Protein AF-A0A956MWZ6-F1 (afdb_monomer_lite)

Secondary structure (DSSP, 8-state):
-----HHHHHHHHHHHHHHHHHHHS--GGGGHHIIIIIHHHHHHS--STTTHHHHHHHHHHHHHHHHHHHHHHHHHHT---HHHHHHHHHHHHHHHHHHHHHHHHHHHHHHHH-HHHHHHHHHHHHHHHHHHHHHHHHHHHT-SSHHHHHHHHHHHHHHHHHHHHHHHHHHHHHHHHHHHHHHHS--

Foldseek 3Di:
DPPPQLVVVLLVQLQVQLVVVCVVVVNNLSCVCCVQQNVVLVVPDDPDPPCSVVSLVNNLVSLVVVLCVLVVCCVVVVDDDPSSVVSNVSSVVSSVVSVVVVVVVVVVVCCVVCVPVVLVVLVVVLVVLVVVLVVLVVVLVPDPDPVSNVVSVVVNVVSVVSSVVSVVVSVVSVVVVVVVVVVVVVD

pLDDT: mean 86.91, std 10.21, range [37.19, 96.38]

Radius of gyration: 24.53 Å; chains: 1; bounding box: 50×55×60 Å

Sequence (187 aa):
MRRVDLMSKTTTLVTMLSIVYALIDMKIIFLAPILTISIPYRFMKYKEEGKHTENRKILNNLFLFNLIVFIGVTAITNRMSTDIFEIIVNIIITFIYFKVLSMIDKKRETLYNNPQMVYDKINEKINALEMMYEQTEEGMRNAETEKARNSMEAKLNAIRYKIDELKRQSELIKAQIESKNNNKNMN

Structure (mmCIF, N/CA/C/O backbone):
data_AF-A0A956MWZ6-F1
#
_entry.id   AF-A0A956MWZ6-F1
#
loop_
_atom_site.group_PDB
_atom_site.id
_atom_site.type_symbol
_atom_site.label_atom_id
_atom_site.label_alt_id
_atom_site.label_comp_id
_atom_site.label_asym_id
_atom_site.label_entity_id
_atom_site.label_seq_id
_atom_site.pdbx_PDB_ins_code
_atom_site.Cartn_x
_atom_site.Cartn_y
_atom_site.Cartn_z
_atom_site.occupancy
_atom_site.B_iso_or_equiv
_atom_site.auth_seq_id
_atom_site.auth_comp_id
_atom_site.auth_asym_id
_atom_site.auth_atom_id
_atom_site.pdbx_PDB_model_num
ATOM 1 N N . MET A 1 1 ? 4.974 -20.274 6.867 1.00 37.66 1 MET A N 1
ATOM 2 C CA . MET A 1 1 ? 4.292 -19.587 5.742 1.00 37.66 1 MET A CA 1
ATOM 3 C C . MET A 1 1 ? 5.343 -19.110 4.753 1.00 37.66 1 MET A C 1
ATOM 5 O O . MET A 1 1 ? 6.235 -18.380 5.162 1.00 37.66 1 MET A O 1
ATOM 9 N N . ARG A 1 2 ? 5.263 -19.522 3.481 1.00 37.19 2 ARG A N 1
ATOM 10 C CA . ARG A 1 2 ? 6.143 -19.038 2.401 1.00 37.19 2 ARG A CA 1
ATOM 11 C C . ARG A 1 2 ? 5.934 -17.517 2.298 1.00 37.19 2 ARG A C 1
ATOM 13 O O . ARG A 1 2 ? 4.866 -17.095 1.857 1.00 37.19 2 ARG A O 1
ATOM 20 N N . ARG A 1 3 ? 6.869 -16.693 2.800 1.00 53.25 3 ARG A N 1
ATOM 21 C CA . ARG A 1 3 ? 6.801 -15.228 2.643 1.00 53.25 3 ARG A CA 1
ATOM 22 C C . ARG A 1 3 ? 6.812 -14.974 1.142 1.00 53.25 3 ARG A C 1
ATOM 24 O O . ARG A 1 3 ? 7.825 -15.191 0.488 1.00 53.25 3 ARG A O 1
ATOM 31 N N . VAL A 1 4 ? 5.659 -14.625 0.584 1.00 54.12 4 VAL A N 1
ATOM 32 C CA . VAL A 1 4 ? 5.575 -14.273 -0.829 1.00 54.12 4 VAL A CA 1
ATOM 33 C C . VAL A 1 4 ? 6.476 -13.061 -1.023 1.00 54.12 4 VAL A C 1
ATOM 35 O O . VAL A 1 4 ? 6.256 -12.045 -0.372 1.00 54.12 4 VAL A O 1
ATOM 38 N N . ASP A 1 5 ? 7.508 -13.199 -1.855 1.00 72.31 5 ASP A N 1
ATOM 39 C CA . ASP A 1 5 ? 8.534 -12.175 -2.036 1.00 72.31 5 ASP A CA 1
ATOM 40 C C . ASP A 1 5 ? 7.901 -10.904 -2.623 1.00 72.31 5 ASP A C 1
ATOM 42 O O . ASP A 1 5 ? 7.563 -10.812 -3.806 1.00 72.31 5 ASP A O 1
ATOM 46 N N . LEU A 1 6 ? 7.693 -9.928 -1.745 1.00 80.69 6 LEU A N 1
ATOM 47 C CA . LEU A 1 6 ? 7.139 -8.610 -2.017 1.00 80.69 6 LEU A CA 1
ATOM 48 C C . LEU A 1 6 ? 7.775 -7.943 -3.240 1.00 80.69 6 LEU A C 1
ATOM 50 O O . LEU A 1 6 ? 7.107 -7.331 -4.083 1.00 80.69 6 LEU A O 1
ATOM 54 N N . MET A 1 7 ? 9.094 -8.061 -3.322 1.00 84.25 7 MET A N 1
ATOM 55 C CA . MET A 1 7 ? 9.898 -7.434 -4.349 1.00 84.25 7 MET A CA 1
ATOM 56 C C . MET A 1 7 ? 9.732 -8.175 -5.674 1.00 84.25 7 MET A C 1
ATOM 58 O O . MET A 1 7 ? 9.677 -7.546 -6.731 1.00 84.25 7 MET A O 1
ATOM 62 N N . SER A 1 8 ? 9.552 -9.498 -5.631 1.00 83.81 8 SER A N 1
ATOM 63 C CA . SER A 1 8 ? 9.180 -10.288 -6.807 1.00 83.81 8 SER A CA 1
ATOM 64 C C . SER A 1 8 ? 7.817 -9.867 -7.364 1.00 83.81 8 SER A C 1
ATOM 66 O O . SER A 1 8 ? 7.710 -9.641 -8.569 1.00 83.81 8 SER A O 1
ATOM 68 N N . LYS A 1 9 ? 6.799 -9.654 -6.517 1.00 86.75 9 LYS A N 1
ATOM 69 C CA . LYS A 1 9 ? 5.490 -9.129 -6.961 1.00 86.75 9 LYS A CA 1
ATOM 70 C C . LYS A 1 9 ? 5.611 -7.757 -7.616 1.00 86.75 9 LYS A C 1
ATOM 72 O O . LYS A 1 9 ? 5.076 -7.531 -8.695 1.00 86.75 9 LYS A O 1
ATOM 77 N N . THR A 1 10 ? 6.358 -6.865 -6.976 1.00 88.00 10 THR A N 1
ATOM 78 C CA . THR A 1 10 ? 6.569 -5.498 -7.463 1.00 88.00 10 THR A CA 1
ATOM 79 C C . THR A 1 10 ? 7.278 -5.479 -8.817 1.00 88.00 10 THR A C 1
ATOM 81 O O . THR A 1 10 ? 6.821 -4.824 -9.746 1.00 88.00 10 THR A O 1
ATOM 84 N N . THR A 1 11 ? 8.377 -6.223 -8.957 1.00 89.44 11 THR A N 1
ATOM 85 C CA . THR A 1 11 ? 9.124 -6.286 -10.226 1.00 89.44 11 THR A CA 1
ATOM 86 C C . THR A 1 11 ? 8.345 -6.988 -11.332 1.00 89.44 11 THR A C 1
ATOM 88 O O . THR A 1 11 ? 8.468 -6.621 -12.500 1.00 89.44 11 THR A O 1
ATOM 91 N N . THR A 1 12 ? 7.489 -7.948 -10.980 1.00 90.75 12 THR A N 1
ATOM 92 C CA . THR A 1 12 ? 6.557 -8.561 -11.933 1.00 90.75 12 THR A CA 1
ATOM 93 C C . THR A 1 12 ? 5.547 -7.537 -12.444 1.00 90.75 12 THR A C 1
ATOM 95 O O . THR A 1 12 ? 5.355 -7.450 -13.652 1.00 90.75 12 THR A O 1
ATOM 98 N N . LEU A 1 13 ? 4.975 -6.712 -11.559 1.00 91.44 13 LEU A N 1
ATOM 99 C CA . LEU A 1 13 ? 4.026 -5.669 -11.949 1.00 91.44 13 LEU A CA 1
ATOM 100 C C . LEU A 1 13 ? 4.658 -4.631 -12.888 1.00 91.44 13 LEU A C 1
ATOM 102 O O . LEU A 1 13 ? 4.087 -4.380 -13.945 1.00 91.44 13 LEU A O 1
ATOM 106 N N . VAL A 1 14 ? 5.851 -4.102 -12.558 1.00 92.19 14 VAL A N 1
ATOM 107 C CA . VAL A 1 14 ? 6.589 -3.178 -13.455 1.00 92.19 14 VAL A CA 1
ATOM 108 C C . VAL A 1 14 ? 6.741 -3.809 -14.837 1.00 92.19 14 VAL A C 1
ATOM 110 O O . VAL A 1 14 ? 6.484 -3.174 -15.853 1.00 92.19 14 VAL A O 1
ATOM 113 N N . THR A 1 15 ? 7.149 -5.079 -14.868 1.00 92.56 15 THR A N 1
ATOM 114 C CA . THR A 1 15 ? 7.418 -5.794 -16.117 1.00 92.56 15 THR A CA 1
ATOM 115 C C . THR A 1 15 ? 6.153 -5.982 -16.946 1.00 92.56 15 THR A C 1
ATOM 117 O O . THR A 1 15 ? 6.169 -5.712 -18.142 1.00 92.56 15 THR A O 1
ATOM 120 N N . MET A 1 16 ? 5.052 -6.401 -16.319 1.00 92.88 16 MET A N 1
ATOM 121 C CA . MET A 1 16 ? 3.771 -6.582 -17.002 1.00 92.88 16 MET A CA 1
ATOM 122 C C . MET A 1 16 ? 3.247 -5.267 -17.570 1.00 92.88 16 MET A C 1
ATOM 124 O O . MET A 1 16 ? 2.912 -5.223 -18.749 1.00 92.88 16 MET A O 1
ATOM 128 N N . LEU A 1 17 ? 3.228 -4.195 -16.772 1.00 91.19 17 LEU A N 1
ATOM 129 C CA . LEU A 1 17 ? 2.760 -2.890 -17.237 1.00 91.19 17 LEU A CA 1
ATOM 130 C C . LEU A 1 17 ? 3.612 -2.388 -18.406 1.00 91.19 17 LEU A C 1
ATOM 132 O O . LEU A 1 17 ? 3.066 -2.045 -19.448 1.00 91.19 17 LEU A O 1
ATOM 136 N N . SER A 1 18 ? 4.941 -2.431 -18.285 1.00 91.81 18 SER A N 1
ATOM 137 C CA . SER A 1 18 ? 5.845 -2.037 -19.372 1.00 91.81 18 SER A CA 1
ATOM 138 C C . SER A 1 18 ? 5.640 -2.827 -20.665 1.00 91.81 18 SER A C 1
ATOM 140 O O . SER A 1 18 ? 5.676 -2.232 -21.737 1.00 91.81 18 SER A O 1
ATOM 142 N N . ILE A 1 19 ? 5.409 -4.142 -20.586 1.00 93.19 19 ILE A N 1
ATOM 143 C CA . ILE A 1 19 ? 5.127 -4.965 -21.774 1.00 93.19 19 ILE A CA 1
ATOM 144 C C . ILE A 1 19 ? 3.777 -4.585 -22.385 1.00 93.19 19 ILE A C 1
ATOM 146 O O . ILE A 1 19 ? 3.692 -4.418 -23.596 1.00 93.19 19 ILE A O 1
ATOM 150 N N . VAL A 1 20 ? 2.732 -4.430 -21.567 1.00 91.69 20 VAL A N 1
ATOM 151 C CA . VAL A 1 20 ? 1.386 -4.084 -22.048 1.00 91.69 20 VAL A CA 1
ATOM 152 C C . VAL A 1 20 ? 1.391 -2.730 -22.758 1.00 91.69 20 VAL A C 1
ATOM 154 O O . VAL A 1 20 ? 0.905 -2.653 -23.882 1.00 91.69 20 VAL A O 1
ATOM 157 N N . TYR A 1 21 ? 2.003 -1.701 -22.165 1.00 88.12 21 TYR A N 1
ATOM 158 C CA . TYR A 1 21 ? 2.140 -0.388 -22.809 1.00 88.12 21 TYR A CA 1
ATOM 159 C C . TYR A 1 21 ? 2.949 -0.468 -24.108 1.00 88.12 21 TYR A C 1
ATOM 161 O O . TYR A 1 21 ? 2.529 0.056 -25.135 1.00 88.12 21 TYR A O 1
ATOM 169 N N . ALA A 1 22 ? 4.068 -1.201 -24.108 1.00 91.88 22 ALA A N 1
ATOM 170 C CA . ALA A 1 22 ? 4.871 -1.376 -25.316 1.00 91.88 22 ALA A CA 1
ATOM 171 C C . ALA A 1 22 ? 4.099 -2.053 -26.460 1.00 91.88 22 ALA A C 1
ATOM 173 O O . ALA A 1 22 ? 4.329 -1.722 -27.622 1.00 91.88 22 ALA A O 1
ATOM 174 N N . LEU A 1 23 ? 3.198 -2.990 -26.145 1.00 91.25 23 LEU A N 1
ATOM 175 C CA . LEU A 1 23 ? 2.368 -3.682 -27.132 1.00 91.25 23 LEU A CA 1
ATOM 176 C C . LEU A 1 23 ? 1.218 -2.814 -27.651 1.00 91.25 23 LEU A C 1
ATOM 178 O O . LEU A 1 23 ? 0.970 -2.829 -28.853 1.00 91.25 23 LEU A O 1
ATOM 182 N N . ILE A 1 24 ? 0.532 -2.077 -26.771 1.00 89.94 24 ILE A N 1
ATOM 183 C CA . ILE A 1 24 ? -0.613 -1.227 -27.141 1.00 89.94 24 ILE A CA 1
ATOM 184 C C . ILE A 1 24 ? -0.163 -0.101 -28.072 1.00 89.94 24 ILE A C 1
ATOM 186 O O . ILE A 1 24 ? -0.734 0.072 -29.145 1.00 89.94 24 ILE A O 1
ATOM 190 N N . ASP A 1 25 ? 0.898 0.608 -27.696 1.00 87.88 25 ASP A N 1
ATOM 191 C CA . ASP A 1 25 ? 1.377 1.762 -28.460 1.00 87.88 25 ASP A CA 1
ATOM 192 C C . ASP A 1 25 ? 2.410 1.384 -29.526 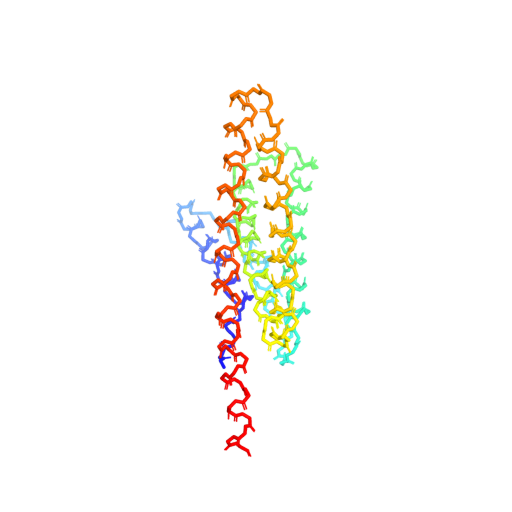1.00 87.88 25 ASP A C 1
ATOM 194 O O . ASP A 1 25 ? 2.878 2.241 -30.274 1.00 87.88 25 ASP A O 1
ATOM 198 N N . MET A 1 26 ? 2.793 0.103 -29.592 1.00 90.06 26 MET A N 1
ATOM 199 C CA . MET A 1 26 ? 3.840 -0.429 -30.473 1.00 90.06 26 MET A CA 1
ATOM 200 C C . MET A 1 26 ? 5.185 0.308 -30.346 1.00 90.06 26 MET A C 1
ATOM 202 O O . MET A 1 26 ? 5.963 0.400 -31.299 1.00 90.06 26 MET A O 1
ATOM 206 N N . LYS A 1 27 ? 5.491 0.829 -29.151 1.00 90.00 27 LYS A N 1
ATOM 207 C CA . LYS A 1 27 ? 6.719 1.582 -28.870 1.00 90.00 27 LYS A CA 1
ATOM 208 C C . LYS A 1 27 ? 7.598 0.856 -27.860 1.00 90.00 27 LYS A C 1
ATOM 210 O O . LYS A 1 27 ? 7.252 0.683 -26.694 1.00 90.00 27 LYS A O 1
ATOM 215 N N . ILE A 1 28 ? 8.817 0.534 -28.288 1.00 90.88 28 ILE A N 1
ATOM 216 C CA . ILE A 1 28 ? 9.824 -0.163 -27.468 1.00 90.88 28 ILE A CA 1
ATOM 217 C C . ILE A 1 28 ? 10.256 0.674 -26.251 1.00 90.88 28 ILE A C 1
ATOM 219 O O . ILE A 1 28 ? 10.664 0.118 -25.232 1.00 90.88 28 ILE A O 1
ATOM 223 N N . ILE A 1 29 ? 10.134 2.005 -26.318 1.00 89.31 29 ILE A N 1
ATOM 224 C CA . ILE A 1 29 ? 10.545 2.914 -25.237 1.00 89.31 29 ILE A CA 1
ATOM 225 C C . ILE A 1 29 ? 9.833 2.619 -23.904 1.00 89.31 29 ILE A C 1
ATOM 227 O O . ILE A 1 29 ? 10.429 2.791 -22.841 1.00 89.31 29 ILE A O 1
ATOM 231 N N . PHE A 1 30 ? 8.616 2.063 -23.935 1.00 91.88 30 PHE A N 1
ATOM 232 C CA . PHE A 1 30 ? 7.867 1.672 -22.735 1.00 91.88 30 PHE A CA 1
ATOM 233 C C . PHE A 1 30 ? 8.467 0.483 -21.973 1.00 91.88 30 PHE A C 1
ATOM 235 O O . PHE A 1 30 ? 8.105 0.243 -20.817 1.00 91.88 30 PHE A O 1
ATOM 242 N N . LEU A 1 31 ? 9.438 -0.222 -22.563 1.00 92.94 31 LEU A N 1
ATOM 243 C CA . LEU A 1 31 ? 10.232 -1.241 -21.876 1.00 92.94 31 LEU A CA 1
ATOM 244 C C . LEU A 1 31 ? 11.335 -0.641 -20.988 1.00 92.94 31 LEU A C 1
ATOM 246 O O . LEU A 1 31 ? 11.961 -1.382 -20.228 1.00 92.94 31 LEU A O 1
ATOM 250 N N . ALA A 1 32 ? 11.567 0.678 -21.024 1.00 92.44 32 ALA A N 1
ATOM 251 C CA . ALA A 1 32 ? 12.599 1.334 -20.221 1.00 92.44 32 ALA A CA 1
ATOM 252 C C . ALA A 1 32 ? 12.545 0.974 -18.718 1.00 92.44 32 ALA A C 1
ATOM 254 O O . ALA A 1 32 ? 13.589 0.591 -18.190 1.00 92.44 32 ALA A O 1
ATOM 255 N N . PRO A 1 33 ? 11.383 0.953 -18.028 1.00 93.31 33 PRO A N 1
ATOM 256 C CA . PRO A 1 33 ? 11.318 0.550 -16.620 1.00 93.31 33 PRO A CA 1
ATOM 257 C C . PRO A 1 33 ? 11.803 -0.885 -16.353 1.00 93.31 33 PRO A C 1
ATOM 259 O O . PRO A 1 33 ? 12.325 -1.176 -15.277 1.00 93.31 33 PRO A O 1
ATOM 262 N N . ILE A 1 34 ? 11.686 -1.802 -17.320 1.00 93.56 34 ILE A N 1
ATOM 263 C CA . ILE A 1 34 ? 12.245 -3.156 -17.186 1.00 93.56 34 ILE A CA 1
ATOM 264 C C . ILE A 1 34 ? 13.768 -3.086 -17.174 1.00 93.56 34 ILE A C 1
ATOM 266 O O . ILE A 1 34 ? 14.406 -3.673 -16.294 1.00 93.56 34 ILE A O 1
ATOM 270 N N . LEU A 1 35 ? 14.332 -2.357 -18.138 1.00 93.38 35 LEU A N 1
ATOM 271 C CA . LEU A 1 35 ? 15.774 -2.198 -18.307 1.00 93.38 35 LEU A CA 1
ATOM 272 C C . LEU A 1 35 ? 16.412 -1.478 -17.119 1.00 93.38 35 LEU A C 1
ATOM 274 O O . LEU A 1 35 ? 17.532 -1.807 -16.738 1.00 93.38 35 LEU A O 1
ATOM 278 N N . THR A 1 36 ? 15.706 -0.528 -16.510 1.00 93.81 36 THR A N 1
ATOM 279 C CA . THR A 1 36 ? 16.277 0.347 -15.483 1.00 93.81 36 THR A CA 1
ATOM 280 C C . THR A 1 36 ? 15.860 0.005 -14.052 1.00 93.81 36 THR A C 1
ATOM 282 O O . THR A 1 36 ? 16.479 0.505 -13.110 1.00 93.81 36 THR A O 1
ATOM 285 N N . ILE A 1 37 ? 14.848 -0.849 -13.853 1.00 95.00 37 ILE A N 1
ATOM 286 C CA . ILE A 1 37 ? 14.372 -1.264 -12.522 1.00 95.00 37 ILE A CA 1
ATOM 287 C C . ILE A 1 37 ? 14.378 -2.787 -12.389 1.00 95.00 37 ILE A C 1
ATOM 289 O O . ILE A 1 37 ? 15.097 -3.322 -11.543 1.00 95.00 37 ILE A O 1
ATOM 293 N N . SER A 1 38 ? 13.601 -3.504 -13.207 1.00 92.88 38 SER A N 1
ATOM 294 C CA . SER A 1 38 ? 13.392 -4.950 -13.019 1.00 92.88 38 SER A CA 1
ATOM 295 C C . SER A 1 38 ? 14.674 -5.763 -13.195 1.00 92.88 38 SER A C 1
ATOM 297 O O . SER A 1 38 ? 14.962 -6.640 -12.375 1.00 92.88 38 SER A O 1
ATOM 299 N N . ILE A 1 39 ? 15.449 -5.482 -14.245 1.00 92.94 39 ILE A N 1
ATOM 300 C CA . ILE A 1 39 ? 16.704 -6.188 -14.523 1.00 92.94 39 ILE A CA 1
ATOM 301 C C . ILE A 1 39 ? 17.773 -5.840 -13.473 1.00 92.94 39 ILE A C 1
ATOM 303 O O . ILE A 1 39 ? 18.258 -6.772 -12.824 1.00 92.94 39 ILE A O 1
ATOM 307 N N . PRO A 1 40 ? 18.097 -4.556 -13.207 1.00 94.00 40 PRO A N 1
ATOM 308 C CA . PRO A 1 40 ? 19.064 -4.192 -12.172 1.00 94.00 40 PRO A CA 1
ATOM 309 C C . PRO A 1 40 ? 18.721 -4.773 -10.802 1.00 94.00 40 PRO A C 1
ATOM 311 O O . PRO A 1 40 ? 19.597 -5.305 -10.124 1.00 94.00 40 PRO A O 1
ATOM 314 N N . TYR A 1 41 ? 17.442 -4.771 -10.416 1.00 93.75 41 TYR A N 1
ATOM 315 C CA . TYR A 1 41 ? 17.021 -5.371 -9.154 1.00 93.75 41 TYR A CA 1
ATOM 316 C C . TYR A 1 41 ? 17.363 -6.865 -9.072 1.00 93.75 41 TYR A C 1
ATOM 318 O O . TYR A 1 41 ? 17.856 -7.330 -8.044 1.00 93.75 41 TYR A O 1
ATOM 326 N N . ARG A 1 42 ? 17.133 -7.630 -10.148 1.00 89.81 42 ARG A N 1
ATOM 327 C CA . ARG A 1 42 ? 17.449 -9.068 -10.179 1.00 89.81 42 ARG A CA 1
ATOM 328 C C . ARG A 1 42 ? 18.942 -9.343 -10.017 1.00 89.81 42 ARG A C 1
ATOM 330 O O . ARG A 1 42 ? 19.278 -10.355 -9.408 1.00 89.81 42 ARG A O 1
ATOM 337 N N . PHE A 1 43 ? 19.798 -8.466 -10.534 1.00 91.38 43 PHE A N 1
ATOM 338 C CA . PHE A 1 43 ? 21.249 -8.578 -10.381 1.00 91.38 43 PHE A CA 1
ATOM 339 C C . PHE A 1 43 ? 21.736 -8.145 -8.998 1.00 91.38 43 PHE A C 1
ATOM 341 O O . PHE A 1 43 ? 22.643 -8.764 -8.452 1.00 91.38 43 PHE A O 1
ATOM 348 N N . MET A 1 44 ? 21.135 -7.102 -8.426 1.00 90.38 44 MET A N 1
ATOM 349 C CA . MET A 1 44 ? 21.588 -6.516 -7.164 1.00 90.38 44 MET A CA 1
ATOM 350 C C . MET A 1 44 ? 21.019 -7.210 -5.922 1.00 90.38 44 MET A C 1
ATOM 352 O O . MET A 1 44 ? 21.582 -7.060 -4.840 1.00 90.38 44 MET A O 1
ATOM 356 N N . LYS A 1 45 ? 19.892 -7.928 -6.030 1.00 90.25 45 LYS A N 1
ATOM 357 C CA . LYS A 1 45 ? 19.251 -8.527 -4.853 1.00 90.25 45 LYS A CA 1
ATOM 358 C C . LYS A 1 45 ? 20.123 -9.615 -4.215 1.00 90.25 45 LYS A C 1
ATOM 360 O O . LYS A 1 45 ? 20.636 -10.509 -4.888 1.00 90.25 45 LYS A O 1
ATOM 365 N N . TYR A 1 46 ? 20.192 -9.594 -2.890 1.00 87.12 46 TYR A N 1
ATOM 366 C CA . TYR A 1 46 ? 20.760 -10.672 -2.093 1.00 87.12 46 TYR A CA 1
ATOM 367 C C . TYR A 1 46 ? 19.876 -11.919 -2.182 1.00 87.12 46 TYR A C 1
ATOM 369 O O . TYR A 1 46 ? 18.644 -11.820 -2.148 1.00 87.12 46 TYR A O 1
ATOM 377 N N . LYS A 1 47 ? 20.512 -13.092 -2.279 1.00 82.88 47 LYS A N 1
ATOM 378 C CA . LYS A 1 47 ? 19.839 -14.403 -2.305 1.00 82.88 47 LYS A CA 1
ATOM 379 C C . LYS A 1 47 ? 19.665 -15.027 -0.913 1.00 82.88 47 LYS A C 1
ATOM 381 O O . LYS A 1 47 ? 18.926 -15.995 -0.786 1.00 82.88 47 LYS A O 1
ATOM 386 N N . GLU A 1 48 ? 20.341 -14.485 0.098 1.00 80.56 48 GLU A N 1
ATOM 387 C CA . GLU A 1 48 ? 20.338 -14.981 1.478 1.00 80.56 48 GLU A CA 1
ATOM 388 C C . GLU A 1 48 ? 19.010 -14.708 2.200 1.00 80.56 48 GLU A C 1
ATOM 390 O O . GLU A 1 48 ? 18.394 -13.647 2.037 1.00 80.56 48 GLU A O 1
ATOM 395 N N . GLU A 1 49 ? 18.598 -15.646 3.056 1.00 67.50 49 GLU A N 1
ATOM 396 C CA . GLU A 1 49 ? 17.475 -15.442 3.969 1.00 67.50 49 GLU A CA 1
ATOM 397 C C . GLU A 1 49 ? 17.816 -14.351 5.000 1.00 67.50 49 GLU A C 1
ATOM 399 O O . GLU A 1 49 ? 18.929 -14.273 5.512 1.00 67.50 49 GLU A O 1
ATOM 404 N N . GLY A 1 50 ? 16.862 -13.461 5.286 1.00 72.50 50 GLY A N 1
ATOM 405 C CA . GLY A 1 50 ? 17.047 -12.359 6.241 1.00 72.50 50 GLY A CA 1
ATOM 406 C C . GLY A 1 50 ? 17.477 -11.018 5.631 1.00 72.50 50 GLY A C 1
ATOM 407 O O . GLY A 1 50 ? 17.226 -9.983 6.244 1.00 72.50 50 GLY A O 1
ATOM 408 N N . LYS A 1 51 ? 17.975 -10.978 4.385 1.00 83.50 51 LYS A N 1
ATOM 409 C CA . LYS A 1 51 ? 18.353 -9.730 3.675 1.00 83.50 51 LYS A CA 1
ATOM 410 C C . LYS A 1 51 ? 17.176 -8.955 3.061 1.00 83.50 51 LYS A C 1
ATOM 412 O O . LYS A 1 51 ? 17.315 -8.207 2.090 1.00 83.50 51 LYS A O 1
ATOM 417 N N . HIS A 1 52 ? 15.970 -9.143 3.600 1.00 81.69 52 HIS A N 1
ATOM 418 C CA . HIS A 1 52 ? 14.747 -8.532 3.070 1.00 81.69 52 HIS A CA 1
ATOM 419 C C . HIS A 1 52 ? 14.767 -7.004 3.166 1.00 81.69 52 HIS A C 1
ATOM 421 O O . HIS A 1 52 ? 14.265 -6.321 2.271 1.00 81.69 52 HIS A O 1
ATOM 427 N N . THR A 1 53 ? 15.357 -6.455 4.229 1.00 83.75 53 THR A N 1
ATOM 428 C CA . THR A 1 53 ? 15.431 -5.004 4.437 1.00 83.75 53 THR A CA 1
ATOM 429 C C . THR A 1 53 ? 16.348 -4.348 3.408 1.00 83.75 53 THR A C 1
ATOM 431 O O . THR A 1 53 ? 15.988 -3.324 2.821 1.00 83.75 53 THR A O 1
ATOM 434 N N . GLU A 1 54 ? 17.496 -4.960 3.134 1.00 88.56 54 GLU A N 1
ATOM 435 C CA . GLU A 1 54 ? 18.464 -4.525 2.133 1.00 88.56 54 GLU A CA 1
ATOM 436 C C . GLU A 1 54 ? 17.879 -4.647 0.726 1.00 88.56 54 GLU A C 1
ATOM 438 O O . GLU A 1 54 ? 17.895 -3.677 -0.030 1.00 88.56 54 GLU A O 1
ATOM 443 N N . ASN A 1 55 ? 17.248 -5.780 0.409 1.00 89.62 55 ASN A N 1
ATOM 444 C CA . ASN A 1 55 ? 16.555 -5.980 -0.864 1.00 89.62 55 ASN A CA 1
ATOM 445 C C . ASN A 1 55 ? 15.434 -4.950 -1.082 1.00 89.62 55 ASN A C 1
ATOM 447 O O . ASN A 1 55 ? 15.261 -4.448 -2.195 1.00 89.62 55 ASN A O 1
ATOM 451 N N . ARG A 1 56 ? 14.712 -4.563 -0.022 1.00 90.12 56 ARG A N 1
ATOM 452 C CA . ARG A 1 56 ? 13.720 -3.477 -0.082 1.00 90.12 56 ARG A CA 1
ATOM 453 C C . ARG A 1 56 ? 14.379 -2.136 -0.396 1.00 90.12 56 ARG A C 1
ATOM 455 O O . ARG A 1 56 ? 13.837 -1.362 -1.181 1.00 90.12 56 ARG A O 1
ATOM 462 N N . LYS A 1 57 ? 15.530 -1.851 0.221 1.00 92.38 57 LYS A N 1
ATOM 463 C CA . LYS A 1 57 ? 16.283 -0.606 0.015 1.00 92.38 57 LYS A CA 1
ATOM 464 C C . LYS A 1 57 ? 16.800 -0.499 -1.419 1.00 92.38 57 LYS A C 1
ATOM 466 O O . LYS A 1 57 ? 16.635 0.554 -2.024 1.00 92.38 57 LYS A O 1
ATOM 471 N N . ILE A 1 58 ? 17.343 -1.585 -1.974 1.00 93.75 58 ILE A N 1
ATOM 472 C CA . ILE A 1 58 ? 17.800 -1.643 -3.371 1.00 93.75 58 ILE A CA 1
ATOM 473 C C . ILE A 1 58 ? 16.652 -1.279 -4.314 1.00 93.75 58 ILE A C 1
ATOM 475 O O . ILE A 1 58 ? 16.777 -0.342 -5.098 1.00 93.75 58 ILE A O 1
ATOM 479 N N . LEU A 1 59 ? 15.508 -1.962 -4.194 1.00 93.56 59 LEU A N 1
ATOM 480 C CA . LEU A 1 59 ? 14.369 -1.710 -5.076 1.00 93.56 59 LEU A CA 1
ATOM 481 C C . LEU A 1 59 ? 13.817 -0.285 -4.915 1.00 93.56 59 LEU A C 1
ATOM 483 O O . LEU A 1 59 ? 13.551 0.388 -5.907 1.00 93.56 59 LEU A O 1
ATOM 487 N N . ASN A 1 60 ? 13.707 0.208 -3.677 1.00 95.00 60 ASN A N 1
ATOM 488 C CA . ASN A 1 60 ? 13.292 1.584 -3.402 1.00 95.00 60 ASN A CA 1
ATOM 489 C C . ASN A 1 60 ? 14.216 2.611 -4.074 1.00 95.00 60 ASN A C 1
ATOM 491 O O . ASN A 1 60 ? 13.737 3.586 -4.647 1.00 95.00 60 ASN A O 1
ATOM 495 N N . ASN A 1 61 ? 15.528 2.393 -4.001 1.00 96.00 61 ASN A N 1
ATOM 496 C CA . ASN A 1 61 ? 16.511 3.290 -4.596 1.00 96.00 61 ASN A CA 1
ATOM 497 C C . ASN A 1 61 ? 16.445 3.264 -6.124 1.00 96.00 61 ASN A C 1
ATOM 499 O O . ASN A 1 61 ? 16.549 4.322 -6.732 1.00 96.00 61 ASN A O 1
ATOM 503 N N . LEU A 1 62 ? 16.211 2.099 -6.738 1.00 96.38 62 LEU A N 1
ATOM 504 C CA . LEU A 1 62 ? 16.027 1.993 -8.188 1.00 96.38 62 LEU A CA 1
ATOM 505 C C . LEU A 1 62 ? 14.812 2.797 -8.666 1.00 96.38 62 LEU A C 1
ATOM 507 O O . LEU A 1 62 ? 14.928 3.537 -9.640 1.00 96.38 62 LEU A O 1
ATOM 511 N N . PHE A 1 63 ? 13.675 2.715 -7.967 1.00 96.12 63 PHE A N 1
ATOM 512 C CA . PHE A 1 63 ? 12.505 3.542 -8.288 1.00 96.12 63 PHE A CA 1
ATOM 513 C C . PHE A 1 63 ? 12.806 5.039 -8.171 1.00 96.12 63 PHE A C 1
ATOM 515 O O . PHE A 1 63 ? 12.539 5.791 -9.105 1.00 96.12 63 PHE A O 1
ATOM 522 N N . LEU A 1 64 ? 13.386 5.470 -7.046 1.00 96.06 64 LEU A N 1
ATOM 523 C CA . LEU A 1 64 ? 13.691 6.884 -6.813 1.00 96.06 64 LEU A CA 1
ATOM 524 C C . LEU A 1 64 ? 14.702 7.429 -7.821 1.00 96.06 64 LEU A C 1
ATOM 526 O O . LEU A 1 64 ? 14.485 8.504 -8.370 1.00 96.06 64 LEU A O 1
ATOM 530 N N . PHE A 1 65 ? 15.771 6.680 -8.093 1.00 96.00 65 PHE A N 1
ATOM 531 C CA . PHE A 1 65 ? 16.780 7.061 -9.075 1.00 96.00 65 PHE A CA 1
ATOM 532 C C . PHE A 1 65 ? 16.154 7.264 -10.454 1.00 96.00 65 PHE A C 1
ATOM 534 O O . PHE A 1 65 ? 16.359 8.304 -11.069 1.00 96.00 65 PHE A O 1
ATOM 541 N N . ASN A 1 66 ? 15.326 6.318 -10.905 1.00 94.69 66 ASN A N 1
ATOM 542 C CA . ASN A 1 66 ? 14.649 6.433 -12.192 1.00 94.69 66 ASN A CA 1
ATOM 543 C C . ASN A 1 66 ? 13.721 7.648 -12.257 1.00 94.69 66 ASN A C 1
ATOM 545 O O . ASN A 1 66 ? 13.796 8.409 -13.216 1.00 94.69 66 ASN A O 1
ATOM 549 N N . LEU A 1 67 ? 12.894 7.874 -11.232 1.00 94.69 67 LEU A N 1
ATOM 550 C CA . LEU A 1 67 ? 12.018 9.048 -11.189 1.00 94.69 67 LEU A CA 1
ATOM 551 C C . LEU A 1 67 ? 12.814 10.355 -11.255 1.00 94.69 67 LEU A C 1
ATOM 553 O O . LEU A 1 67 ? 12.481 11.227 -12.052 1.00 94.69 67 LEU A O 1
ATOM 557 N N . ILE A 1 68 ? 13.887 10.470 -10.468 1.00 94.38 68 ILE A N 1
ATOM 558 C CA . ILE A 1 68 ? 14.756 11.654 -10.460 1.00 94.38 68 ILE A CA 1
ATOM 559 C C . ILE A 1 68 ? 15.397 11.866 -11.833 1.00 94.38 68 ILE A C 1
ATOM 561 O O . ILE A 1 68 ? 15.415 12.993 -12.318 1.00 94.38 68 ILE A O 1
ATOM 565 N N . VAL A 1 69 ? 15.892 10.805 -12.473 1.00 92.06 69 VAL A N 1
ATOM 566 C CA . VAL A 1 69 ? 16.525 10.896 -13.794 1.00 92.06 69 VAL A CA 1
ATOM 567 C C . VAL A 1 69 ? 15.518 11.327 -14.857 1.00 92.06 69 VAL A C 1
ATOM 569 O O . VAL A 1 69 ? 15.785 12.289 -15.570 1.00 92.06 69 VAL A O 1
ATOM 572 N N . PHE A 1 70 ? 14.348 10.689 -14.952 1.00 89.62 70 PHE A N 1
ATOM 573 C CA . PHE A 1 70 ? 13.353 11.052 -15.969 1.00 89.62 70 PHE A CA 1
ATOM 574 C C . PHE A 1 70 ? 12.815 12.477 -15.778 1.00 89.62 70 PHE A C 1
ATOM 576 O O . PHE A 1 70 ? 12.724 13.236 -16.746 1.00 89.62 70 PHE A O 1
ATOM 583 N N . ILE A 1 71 ? 12.518 12.875 -14.538 1.00 90.00 71 ILE A N 1
ATOM 584 C CA . ILE A 1 71 ? 12.068 14.240 -14.227 1.00 90.00 71 ILE A CA 1
ATOM 585 C C . ILE A 1 71 ? 13.192 15.248 -14.497 1.00 90.00 71 ILE A C 1
ATOM 587 O O . ILE A 1 71 ? 12.960 16.269 -15.139 1.00 90.00 71 ILE A O 1
ATOM 591 N N . GLY A 1 72 ? 14.417 14.950 -14.059 1.00 88.88 72 GLY A N 1
ATOM 592 C CA . GLY A 1 72 ? 15.580 15.818 -14.237 1.00 88.88 72 GLY A CA 1
ATOM 593 C C . GLY A 1 72 ? 15.934 16.036 -15.706 1.00 88.88 72 GLY A C 1
ATOM 594 O O . GLY A 1 72 ? 16.138 17.172 -16.123 1.00 88.88 72 GLY A O 1
ATOM 595 N N . VAL A 1 73 ? 15.933 14.976 -16.519 1.00 86.56 73 VAL A N 1
ATOM 596 C CA . VAL A 1 73 ? 16.151 15.078 -17.971 1.00 86.56 73 VAL A CA 1
ATOM 597 C C . VAL A 1 73 ? 15.049 15.911 -18.625 1.00 86.56 73 VAL A C 1
ATOM 599 O O . VAL A 1 73 ? 15.352 16.773 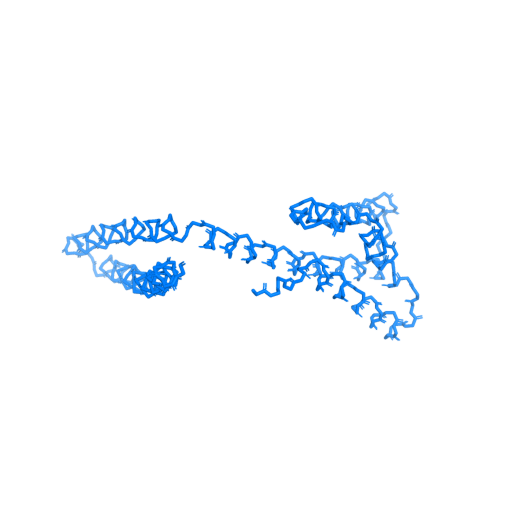-19.450 1.00 86.56 73 VAL A O 1
ATOM 602 N N . THR A 1 74 ? 13.787 15.718 -18.231 1.00 87.56 74 THR A N 1
ATOM 603 C CA . THR A 1 74 ? 12.664 16.521 -18.745 1.00 87.56 74 THR A CA 1
ATOM 604 C C . THR A 1 74 ? 12.845 18.006 -18.412 1.00 87.56 74 THR A C 1
ATOM 606 O O . THR A 1 74 ? 12.671 18.854 -19.285 1.00 87.56 74 THR A O 1
ATOM 609 N N . ALA A 1 75 ? 13.264 18.319 -17.181 1.00 88.06 75 ALA A N 1
ATOM 610 C CA . ALA A 1 75 ? 13.499 19.689 -16.728 1.00 88.06 75 ALA A CA 1
ATOM 611 C C . ALA A 1 75 ? 14.691 20.358 -17.433 1.00 88.06 75 ALA A C 1
ATOM 613 O O . ALA A 1 75 ? 14.605 21.521 -17.807 1.00 88.06 75 ALA A O 1
ATOM 614 N N . ILE A 1 76 ? 15.795 19.635 -17.649 1.00 89.81 76 ILE A N 1
ATOM 615 C CA . ILE A 1 76 ? 16.988 20.176 -18.327 1.00 89.81 76 ILE A CA 1
ATOM 616 C C . ILE A 1 76 ? 16.713 20.408 -19.815 1.00 89.81 76 ILE A C 1
ATOM 618 O O . ILE A 1 76 ? 17.148 21.402 -20.389 1.00 89.81 76 ILE A O 1
ATOM 622 N N . THR A 1 77 ? 16.013 19.475 -20.458 1.00 87.00 77 THR A N 1
ATOM 623 C CA . THR A 1 77 ? 15.775 19.532 -21.905 1.00 87.00 77 THR A CA 1
ATOM 624 C C . THR A 1 77 ? 14.580 20.400 -22.288 1.00 87.00 77 THR A C 1
ATOM 626 O O . THR A 1 77 ? 14.434 20.709 -23.470 1.00 87.00 77 THR A O 1
ATOM 629 N N . ASN A 1 78 ? 13.721 20.777 -21.328 1.00 81.94 78 ASN A N 1
ATOM 630 C CA . ASN A 1 78 ? 12.419 21.418 -21.561 1.00 81.94 78 ASN A CA 1
ATOM 631 C C . ASN A 1 78 ? 11.565 20.684 -22.614 1.00 81.94 78 ASN A C 1
ATOM 633 O O . ASN A 1 78 ? 10.749 21.287 -23.312 1.00 81.94 78 ASN A O 1
ATOM 637 N N . ARG A 1 79 ? 11.758 19.367 -22.753 1.00 79.50 79 ARG A N 1
ATOM 638 C CA . ARG A 1 79 ? 11.050 18.519 -23.714 1.00 79.50 79 ARG A CA 1
ATOM 639 C C . ARG A 1 79 ? 10.304 17.434 -22.965 1.00 79.50 79 ARG A C 1
ATOM 641 O O . ARG A 1 79 ? 10.859 16.390 -22.637 1.00 79.50 79 ARG A O 1
ATOM 648 N N . MET A 1 80 ? 9.026 17.688 -22.722 1.00 81.62 80 MET A N 1
ATOM 649 C CA . MET A 1 80 ? 8.109 16.695 -22.182 1.00 81.62 80 MET A CA 1
ATOM 650 C C . MET A 1 80 ? 7.307 16.092 -23.331 1.00 81.62 80 MET A C 1
ATOM 652 O O . MET A 1 80 ? 6.410 16.737 -23.868 1.00 81.62 80 MET A O 1
ATOM 656 N N . SER A 1 81 ? 7.654 14.872 -23.741 1.00 85.38 81 SER A N 1
ATOM 657 C CA . SER A 1 81 ? 6.799 14.096 -24.640 1.00 85.38 81 SER A CA 1
ATOM 658 C C . SER A 1 81 ? 5.765 13.310 -23.838 1.00 85.38 81 SER A C 1
ATOM 660 O O . SER A 1 81 ? 6.005 12.945 -22.683 1.00 85.38 81 SER A O 1
ATOM 662 N N . THR A 1 82 ? 4.631 13.011 -24.472 1.00 86.75 82 THR A N 1
ATOM 663 C CA . THR A 1 82 ? 3.592 12.140 -23.907 1.00 86.75 82 THR A CA 1
ATOM 664 C C . THR A 1 82 ? 4.174 10.784 -23.496 1.00 86.75 82 THR A C 1
ATOM 666 O O . THR A 1 82 ? 3.941 10.334 -22.380 1.00 86.75 82 THR A O 1
ATOM 669 N N . ASP A 1 83 ? 5.056 10.215 -24.324 1.00 88.38 83 ASP A N 1
ATOM 670 C CA . ASP A 1 83 ? 5.720 8.934 -24.051 1.00 88.38 83 ASP A CA 1
ATOM 671 C C . ASP A 1 83 ? 6.566 8.969 -22.760 1.00 88.38 83 ASP A C 1
ATOM 673 O O . ASP A 1 83 ? 6.518 8.046 -21.946 1.00 88.38 83 ASP A O 1
ATOM 677 N N . ILE A 1 84 ? 7.339 10.042 -22.531 1.00 88.25 84 ILE A N 1
ATOM 678 C CA . ILE A 1 84 ? 8.147 10.193 -21.306 1.00 88.25 84 ILE A CA 1
ATOM 679 C C . ILE A 1 84 ? 7.236 10.338 -20.086 1.00 88.25 84 ILE A C 1
ATOM 681 O O . ILE A 1 84 ? 7.507 9.746 -19.038 1.00 88.25 84 ILE A O 1
ATOM 685 N N . PHE A 1 85 ? 6.152 11.104 -20.214 1.00 89.31 85 PHE A N 1
ATOM 686 C CA . PHE A 1 85 ? 5.182 11.264 -19.139 1.00 89.31 85 PHE A CA 1
ATOM 687 C C . PHE A 1 85 ? 4.542 9.929 -18.748 1.00 89.31 85 PHE A C 1
ATOM 689 O O . PHE A 1 85 ? 4.507 9.592 -17.566 1.00 89.31 85 PHE A O 1
ATOM 696 N N . GLU A 1 86 ? 4.108 9.133 -19.718 1.00 89.75 86 GLU A N 1
ATOM 697 C CA . GLU A 1 86 ? 3.513 7.815 -19.483 1.00 89.75 86 GLU A CA 1
ATOM 698 C C . GLU A 1 86 ? 4.499 6.836 -18.833 1.00 89.75 86 GLU A C 1
ATOM 700 O O . GLU A 1 86 ? 4.132 6.109 -17.904 1.00 89.75 86 GLU A O 1
ATOM 705 N N . ILE A 1 87 ? 5.779 6.870 -19.224 1.00 91.31 87 ILE A N 1
ATOM 706 C CA . ILE A 1 87 ? 6.839 6.105 -18.547 1.00 91.31 87 ILE A CA 1
ATOM 707 C C . ILE A 1 87 ? 6.967 6.529 -17.080 1.00 91.31 87 ILE A C 1
ATOM 709 O O . ILE A 1 87 ? 7.002 5.669 -16.195 1.00 91.31 87 ILE A O 1
ATOM 713 N N . ILE A 1 88 ? 7.006 7.837 -16.801 1.00 92.25 88 ILE A N 1
ATOM 714 C CA . ILE A 1 88 ? 7.064 8.359 -15.428 1.00 92.25 88 ILE A CA 1
ATOM 715 C C . ILE A 1 88 ? 5.842 7.885 -14.634 1.00 92.25 88 ILE A C 1
ATOM 717 O O . ILE A 1 88 ? 6.000 7.369 -13.527 1.00 92.25 88 ILE A O 1
ATOM 721 N N . VAL A 1 89 ? 4.638 7.996 -15.199 1.00 91.81 89 VAL A N 1
ATOM 722 C CA . VAL A 1 89 ? 3.389 7.559 -14.560 1.00 91.81 89 VAL A CA 1
ATOM 723 C C . VAL A 1 89 ? 3.424 6.062 -14.246 1.00 91.81 89 VAL A C 1
ATOM 725 O O . VAL A 1 89 ? 3.115 5.6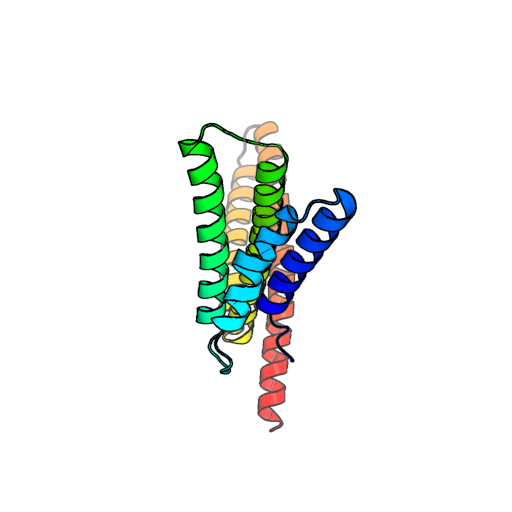75 -13.119 1.00 91.81 89 VAL A O 1
ATOM 728 N N . ASN A 1 90 ? 3.872 5.218 -15.177 1.00 91.31 90 ASN A N 1
ATOM 729 C CA . ASN A 1 90 ? 4.004 3.775 -14.957 1.00 91.31 90 ASN A CA 1
ATOM 730 C C . ASN A 1 90 ? 4.964 3.455 -13.788 1.00 91.31 90 ASN A C 1
ATOM 732 O O . ASN A 1 90 ? 4.654 2.648 -12.898 1.00 91.31 90 ASN A O 1
ATOM 736 N N . ILE A 1 91 ? 6.106 4.151 -13.728 1.00 93.94 91 ILE A N 1
ATOM 737 C CA . ILE A 1 91 ? 7.067 4.023 -12.624 1.00 93.94 91 ILE A CA 1
ATOM 738 C C . ILE A 1 91 ? 6.434 4.482 -11.300 1.00 93.94 91 ILE A C 1
ATOM 740 O O . ILE A 1 91 ? 6.573 3.781 -10.296 1.00 93.94 91 ILE A O 1
ATOM 744 N N . ILE A 1 92 ? 5.709 5.608 -11.284 1.00 94.94 92 ILE A N 1
ATOM 745 C CA . ILE A 1 92 ? 5.030 6.136 -10.087 1.00 94.94 92 ILE A CA 1
ATOM 746 C C . ILE A 1 92 ? 3.973 5.156 -9.578 1.00 94.94 92 ILE A C 1
ATOM 748 O O . ILE A 1 92 ? 3.985 4.819 -8.393 1.00 94.94 92 ILE A O 1
ATOM 752 N N . ILE A 1 93 ? 3.082 4.672 -10.448 1.00 93.44 93 ILE A N 1
ATOM 753 C CA . ILE A 1 93 ? 2.015 3.730 -10.077 1.00 93.44 93 ILE A CA 1
ATOM 754 C C . ILE A 1 93 ? 2.627 2.493 -9.425 1.00 93.44 93 ILE A C 1
ATOM 756 O O . ILE A 1 93 ? 2.212 2.076 -8.337 1.00 93.44 93 ILE A O 1
ATOM 760 N N . THR A 1 94 ? 3.672 1.941 -10.040 1.00 93.69 94 THR A N 1
ATOM 761 C CA . THR A 1 94 ? 4.302 0.743 -9.495 1.00 93.69 94 THR A CA 1
ATOM 762 C C . THR A 1 94 ? 5.084 1.024 -8.209 1.00 93.69 94 THR A C 1
ATOM 764 O O . THR A 1 94 ? 5.110 0.190 -7.299 1.00 93.69 94 THR A O 1
ATOM 767 N N . PHE A 1 95 ? 5.672 2.213 -8.074 1.00 95.06 95 PHE A N 1
ATOM 768 C CA . PHE A 1 95 ? 6.331 2.633 -6.842 1.00 95.06 95 PHE A CA 1
ATOM 769 C C . PHE A 1 95 ? 5.341 2.807 -5.682 1.00 95.06 95 PHE A C 1
ATOM 771 O O . PHE A 1 95 ? 5.625 2.382 -4.559 1.00 95.06 95 PHE A O 1
ATOM 778 N N . ILE A 1 96 ? 4.157 3.367 -5.938 1.00 93.88 96 ILE A N 1
ATOM 779 C CA . ILE A 1 96 ? 3.085 3.473 -4.939 1.00 93.88 96 ILE A CA 1
ATOM 780 C C . ILE A 1 96 ? 2.648 2.074 -4.501 1.00 93.88 96 ILE A C 1
ATOM 782 O O . ILE A 1 96 ? 2.602 1.794 -3.300 1.00 93.88 96 ILE A O 1
ATOM 786 N N . TYR A 1 97 ? 2.409 1.168 -5.453 1.00 92.81 97 TYR A N 1
ATOM 787 C CA . TYR A 1 97 ? 2.078 -0.227 -5.158 1.00 92.81 97 TYR A CA 1
ATOM 788 C C . TYR A 1 97 ? 3.134 -0.890 -4.255 1.00 92.81 97 TYR A C 1
ATOM 790 O O . TYR A 1 97 ? 2.808 -1.469 -3.214 1.00 92.81 97 TYR A O 1
ATOM 798 N N . PHE A 1 98 ? 4.415 -0.723 -4.591 1.00 93.06 98 PHE A N 1
ATOM 799 C CA . PHE A 1 98 ? 5.538 -1.199 -3.783 1.00 93.06 98 PHE A CA 1
ATOM 800 C C . PHE A 1 98 ? 5.535 -0.637 -2.355 1.00 93.06 98 PHE A C 1
ATOM 802 O O . PHE A 1 98 ? 5.769 -1.380 -1.393 1.00 93.06 98 PHE A O 1
ATOM 809 N N . LYS A 1 99 ? 5.278 0.668 -2.193 1.00 92.88 99 LYS A N 1
ATOM 810 C CA . LYS A 1 99 ? 5.226 1.328 -0.880 1.00 92.88 99 LYS A CA 1
ATOM 811 C C . LYS A 1 99 ? 4.092 0.784 -0.020 1.00 92.88 99 LYS A C 1
ATOM 813 O O . LYS A 1 99 ? 4.328 0.483 1.152 1.00 92.88 99 LYS A O 1
ATOM 818 N N . VAL A 1 100 ? 2.900 0.621 -0.595 1.00 89.19 100 VAL A N 1
ATOM 819 C CA . VAL A 1 100 ? 1.731 0.073 0.109 1.00 89.19 100 VAL A CA 1
ATOM 820 C C . VAL A 1 100 ? 2.038 -1.329 0.617 1.00 89.19 100 VAL A C 1
ATOM 822 O O . VAL A 1 100 ? 1.903 -1.596 1.814 1.00 89.19 100 VAL A O 1
ATOM 825 N N . LEU A 1 101 ? 2.536 -2.209 -0.253 1.00 87.19 101 LEU A N 1
ATOM 826 C CA . LEU A 1 101 ? 2.844 -3.565 0.174 1.00 87.19 101 LEU A CA 1
ATOM 827 C C . LEU A 1 101 ? 4.001 -3.611 1.191 1.00 87.19 101 LEU A C 1
ATOM 829 O O . LEU A 1 101 ? 3.923 -4.344 2.175 1.00 87.19 101 LEU A O 1
ATOM 833 N N . SER A 1 102 ? 5.035 -2.778 1.025 1.00 86.44 102 SER A N 1
ATOM 834 C CA . SER A 1 102 ? 6.140 -2.656 1.993 1.00 86.44 102 SER A CA 1
ATOM 835 C C . SER A 1 102 ? 5.663 -2.252 3.386 1.00 86.44 102 SER A C 1
ATOM 837 O O . SER A 1 102 ? 6.222 -2.697 4.392 1.00 86.44 102 SER A O 1
ATOM 839 N N . MET A 1 103 ? 4.643 -1.395 3.460 1.00 85.50 103 MET A N 1
ATOM 840 C CA . MET A 1 103 ? 4.041 -0.979 4.722 1.00 85.50 103 MET A CA 1
ATOM 841 C C . MET A 1 103 ? 3.244 -2.120 5.362 1.00 85.50 103 MET A C 1
ATOM 843 O O . MET A 1 103 ? 3.345 -2.323 6.573 1.00 85.50 103 MET A O 1
ATOM 847 N N . ILE A 1 104 ? 2.483 -2.872 4.561 1.00 83.12 104 ILE A N 1
ATOM 848 C CA . ILE A 1 104 ? 1.720 -4.040 5.024 1.00 83.12 104 ILE A CA 1
ATOM 849 C C . ILE A 1 104 ? 2.666 -5.097 5.595 1.00 83.12 104 ILE A C 1
ATOM 851 O O . ILE A 1 104 ? 2.441 -5.579 6.706 1.00 83.12 104 ILE A O 1
ATOM 855 N N . ASP A 1 105 ? 3.751 -5.409 4.890 1.00 80.75 105 ASP A N 1
ATOM 856 C CA . ASP A 1 105 ? 4.725 -6.400 5.347 1.00 80.75 105 ASP A CA 1
ATOM 857 C C . ASP A 1 105 ? 5.433 -5.963 6.627 1.00 80.75 105 ASP A C 1
ATOM 859 O O . ASP A 1 105 ? 5.559 -6.762 7.551 1.00 80.75 105 ASP A O 1
ATOM 863 N N . LYS A 1 106 ? 5.806 -4.680 6.748 1.00 80.50 106 LYS A N 1
ATOM 864 C CA . LYS A 1 106 ? 6.393 -4.153 7.991 1.00 80.50 106 LYS A CA 1
ATOM 865 C C . LYS A 1 106 ? 5.429 -4.303 9.174 1.00 80.50 106 LYS A C 1
ATOM 867 O O . LYS A 1 106 ? 5.854 -4.703 10.254 1.00 80.50 106 LYS A O 1
ATOM 872 N N . LYS A 1 107 ? 4.135 -4.020 8.973 1.00 76.94 107 LYS A N 1
ATOM 873 C CA . LYS A 1 107 ? 3.101 -4.209 10.007 1.00 76.94 107 LYS A CA 1
ATOM 874 C C . LYS A 1 107 ? 2.945 -5.686 10.388 1.00 76.94 107 LYS A C 1
ATOM 876 O O . LYS A 1 107 ? 2.879 -6.009 11.574 1.00 76.94 107 LYS A O 1
ATOM 881 N N . ARG A 1 108 ? 2.925 -6.586 9.400 1.00 75.19 108 ARG A N 1
ATOM 882 C CA . ARG A 1 108 ? 2.868 -8.039 9.634 1.00 75.19 108 ARG A CA 1
ATOM 883 C C . ARG A 1 108 ? 4.091 -8.543 10.388 1.00 75.19 108 ARG A C 1
ATOM 885 O O . ARG A 1 108 ? 3.943 -9.350 11.294 1.00 75.19 108 ARG A O 1
ATOM 892 N N . GLU A 1 109 ? 5.279 -8.056 10.050 1.00 74.44 109 GLU A N 1
ATOM 893 C CA . GLU A 1 109 ? 6.518 -8.418 10.735 1.00 74.44 109 GLU A CA 1
ATOM 894 C C . GLU A 1 109 ? 6.512 -7.963 12.196 1.00 74.44 109 GLU A C 1
ATOM 896 O O . GLU A 1 109 ? 6.827 -8.758 13.079 1.00 74.44 109 GLU A O 1
ATOM 901 N N . THR A 1 110 ? 6.070 -6.732 12.479 1.00 73.62 110 THR A N 1
ATOM 902 C CA . THR A 1 110 ? 5.921 -6.265 13.866 1.00 73.62 110 THR A CA 1
ATOM 903 C C . THR A 1 110 ? 4.920 -7.103 14.655 1.00 73.62 110 THR A C 1
ATOM 905 O O . THR A 1 110 ? 5.205 -7.466 15.793 1.00 73.62 110 THR A O 1
ATOM 908 N N . LEU A 1 111 ? 3.790 -7.464 14.037 1.00 71.81 111 LEU A N 1
ATOM 909 C CA . LEU A 1 111 ? 2.785 -8.323 14.658 1.00 71.81 111 LEU A CA 1
ATOM 910 C C . LEU A 1 111 ? 3.322 -9.738 14.903 1.00 71.81 111 LEU A C 1
ATOM 912 O O . LEU A 1 111 ? 3.085 -10.316 15.954 1.00 71.81 111 LEU A O 1
ATOM 916 N N . TYR A 1 112 ? 4.073 -10.298 13.957 1.00 68.12 112 TYR A N 1
ATOM 917 C CA . TYR A 1 112 ? 4.609 -11.648 14.086 1.00 68.12 112 TYR A CA 1
ATOM 918 C C . TYR A 1 112 ? 5.715 -11.746 15.143 1.00 68.12 112 TYR A C 1
ATOM 920 O O . TYR A 1 112 ? 5.736 -12.718 15.905 1.00 68.12 112 TYR A O 1
ATOM 928 N N . ASN A 1 113 ? 6.625 -10.769 15.178 1.00 77.19 113 ASN A N 1
ATOM 929 C CA . ASN A 1 113 ? 7.798 -10.789 16.053 1.00 77.19 113 ASN A CA 1
ATOM 930 C C . ASN A 1 113 ? 7.444 -10.454 17.504 1.00 77.19 113 ASN A C 1
ATOM 932 O O . ASN A 1 113 ? 8.028 -11.033 18.413 1.00 77.19 113 ASN A O 1
ATOM 936 N N . ASN A 1 114 ? 6.495 -9.542 17.731 1.00 82.44 114 ASN A N 1
ATOM 937 C CA . ASN A 1 114 ? 6.063 -9.177 19.076 1.00 82.44 114 ASN A CA 1
ATOM 938 C C . ASN A 1 114 ? 4.556 -8.862 19.104 1.00 82.44 114 ASN A C 1
ATOM 940 O O . ASN A 1 114 ? 4.168 -7.691 19.173 1.00 82.44 114 ASN A O 1
ATOM 944 N N . PRO A 1 115 ? 3.696 -9.895 19.027 1.00 80.81 115 PRO A N 1
ATOM 945 C CA . PRO A 1 115 ? 2.249 -9.704 19.037 1.00 80.81 115 PRO A CA 1
ATOM 946 C C . PRO A 1 115 ? 1.762 -9.083 20.352 1.00 80.81 115 PRO A C 1
ATOM 948 O O . PRO A 1 115 ? 0.829 -8.285 20.318 1.00 80.81 115 PRO A O 1
ATOM 951 N N . GLN A 1 116 ? 2.439 -9.363 21.474 1.00 83.50 116 GLN A N 1
ATOM 952 C CA . GLN A 1 116 ? 2.128 -8.779 22.782 1.00 83.50 116 GLN A CA 1
ATOM 953 C C . GLN A 1 116 ? 2.276 -7.253 22.767 1.00 83.50 116 GLN A C 1
ATOM 955 O O . GLN A 1 116 ? 1.337 -6.546 23.097 1.00 83.50 116 GLN A O 1
ATOM 960 N N . MET A 1 117 ? 3.396 -6.727 22.261 1.00 86.31 117 MET A N 1
ATOM 961 C CA . MET A 1 117 ? 3.589 -5.276 22.139 1.00 86.31 117 MET A CA 1
ATOM 962 C C . MET A 1 117 ? 2.520 -4.615 21.253 1.00 86.31 117 MET A C 1
ATOM 964 O O . MET A 1 117 ? 2.157 -3.460 21.472 1.00 86.31 117 MET A O 1
ATOM 968 N N . VAL A 1 118 ? 2.034 -5.303 20.213 1.00 84.62 118 VAL A N 1
ATOM 969 C CA . VAL A 1 118 ? 0.955 -4.764 19.368 1.00 84.62 118 VAL A CA 1
ATOM 970 C C . VAL A 1 118 ? -0.375 -4.757 20.121 1.00 84.62 118 VAL A C 1
ATOM 972 O O . VAL A 1 118 ? -1.091 -3.761 20.041 1.00 84.62 118 VAL A O 1
ATOM 975 N N . TYR A 1 119 ? -0.675 -5.824 20.863 1.00 87.56 119 TYR A N 1
ATOM 976 C CA . TYR A 1 119 ? -1.845 -5.916 21.737 1.00 87.56 119 TYR A CA 1
ATOM 977 C C . TYR A 1 119 ? -1.844 -4.805 22.798 1.00 87.56 119 TYR A C 1
ATOM 979 O O . TYR A 1 119 ? -2.811 -4.050 22.894 1.00 87.56 119 TYR A O 1
ATOM 987 N N . ASP A 1 120 ? -0.726 -4.619 23.503 1.00 87.81 120 ASP A N 1
ATOM 988 C CA . ASP A 1 120 ? -0.582 -3.594 24.542 1.00 87.81 120 ASP A CA 1
ATOM 989 C C . ASP A 1 120 ? -0.804 -2.184 23.966 1.00 87.81 120 ASP A C 1
ATOM 991 O O . ASP A 1 120 ? -1.592 -1.407 24.499 1.00 87.81 120 ASP A O 1
ATOM 995 N N . LYS A 1 121 ? -0.221 -1.883 22.796 1.00 89.31 121 LYS A N 1
ATOM 996 C CA . LYS A 1 121 ? -0.433 -0.601 22.095 1.00 89.31 121 LYS A CA 1
ATOM 997 C C . LYS A 1 121 ? -1.875 -0.369 21.654 1.00 89.31 121 LYS A C 1
ATOM 999 O O . LYS A 1 121 ? -2.303 0.781 21.547 1.00 89.31 121 LYS A O 1
ATOM 1004 N N . ILE A 1 122 ? -2.605 -1.424 21.295 1.00 90.44 122 ILE A N 1
ATOM 1005 C CA . ILE A 1 122 ? -4.026 -1.305 20.950 1.00 90.44 122 ILE A CA 1
ATOM 1006 C C . ILE A 1 122 ? -4.830 -0.990 22.209 1.00 90.44 122 ILE A C 1
ATOM 1008 O O . ILE A 1 122 ? -5.662 -0.088 22.165 1.00 90.44 122 ILE A O 1
ATOM 1012 N N . ASN A 1 123 ? -4.533 -1.649 23.328 1.00 91.12 123 ASN A N 1
ATOM 1013 C CA . ASN A 1 123 ? -5.213 -1.386 24.594 1.00 91.12 123 ASN A CA 1
ATOM 1014 C C . ASN A 1 123 ? -4.914 0.015 25.139 1.00 91.12 123 ASN A C 1
ATOM 1016 O O . ASN A 1 123 ? -5.837 0.700 25.558 1.00 91.12 123 ASN A O 1
ATOM 1020 N N . GLU A 1 124 ? -3.675 0.502 25.041 1.00 93.38 124 GLU A N 1
ATOM 1021 C CA . GLU A 1 124 ? -3.349 1.896 25.380 1.00 93.38 124 GLU A CA 1
ATOM 1022 C C . GLU A 1 124 ? -4.192 2.893 24.570 1.00 93.38 124 GLU A C 1
ATOM 1024 O O . GLU A 1 124 ? -4.699 3.877 25.109 1.00 93.38 124 GLU A O 1
ATOM 1029 N N . LYS A 1 125 ? -4.387 2.631 23.270 1.00 92.94 125 LYS A N 1
ATOM 1030 C CA . LYS A 1 125 ? -5.239 3.467 22.413 1.00 92.94 125 LYS A CA 1
ATOM 1031 C C . LYS A 1 125 ? -6.715 3.374 22.773 1.00 92.94 125 LYS A C 1
ATOM 1033 O O . LYS A 1 125 ? -7.398 4.389 22.685 1.00 92.94 125 LYS A O 1
ATOM 1038 N N . ILE A 1 126 ? -7.202 2.187 23.134 1.00 93.19 126 ILE A N 1
ATOM 1039 C CA . ILE A 1 126 ? -8.577 2.000 23.614 1.00 93.19 126 ILE A CA 1
ATOM 1040 C C . ILE A 1 126 ? -8.780 2.836 24.876 1.00 93.19 126 ILE A C 1
ATOM 1042 O O . ILE A 1 126 ? -9.681 3.664 24.884 1.00 93.19 126 ILE A O 1
ATOM 1046 N N . ASN A 1 127 ? -7.886 2.727 25.860 1.00 94.00 127 ASN A N 1
ATOM 1047 C CA . ASN A 1 127 ? -7.969 3.493 27.106 1.00 94.00 127 ASN A CA 1
ATOM 1048 C C . ASN A 1 127 ? -7.958 5.009 26.846 1.00 94.00 127 ASN A C 1
ATOM 1050 O O . ASN A 1 127 ? -8.747 5.751 27.422 1.00 94.00 127 ASN A O 1
ATOM 1054 N N . ALA A 1 128 ? -7.094 5.484 25.942 1.00 94.44 128 ALA A N 1
ATOM 1055 C CA . ALA A 1 128 ? -7.058 6.896 25.564 1.00 94.44 128 ALA A CA 1
ATOM 1056 C C . ALA A 1 128 ? -8.364 7.367 24.902 1.00 94.44 128 ALA A C 1
ATOM 1058 O O . ALA A 1 128 ? -8.829 8.474 25.172 1.00 94.44 128 ALA A O 1
ATOM 1059 N N . LEU A 1 129 ? -8.963 6.536 24.044 1.00 94.12 129 LEU A N 1
ATOM 1060 C CA . LEU A 1 129 ? -10.243 6.840 23.405 1.00 94.12 129 LEU A CA 1
ATOM 1061 C C . LEU A 1 129 ? -11.416 6.766 24.385 1.00 94.12 129 LEU A C 1
ATOM 1063 O O . LEU A 1 129 ? -12.332 7.568 24.254 1.00 94.12 129 LEU A O 1
ATOM 1067 N N . GLU A 1 130 ? -11.387 5.857 25.358 1.00 93.25 130 GLU A N 1
ATOM 1068 C CA . GLU A 1 130 ? -12.391 5.769 26.425 1.00 93.25 130 GLU A CA 1
ATOM 1069 C C . GLU A 1 130 ? -12.346 7.024 27.313 1.00 93.25 130 GLU A C 1
ATOM 1071 O O . GLU A 1 130 ? -13.380 7.657 27.507 1.00 93.25 130 GLU A O 1
ATOM 1076 N N . MET A 1 131 ? -11.156 7.499 27.706 1.00 93.62 131 MET A N 1
ATOM 1077 C CA . MET A 1 131 ? -11.022 8.788 28.406 1.00 93.62 131 MET A CA 1
ATOM 1078 C C . MET A 1 131 ? -11.532 9.970 27.565 1.00 93.62 131 MET A C 1
ATOM 1080 O O . MET A 1 131 ? -12.221 10.852 28.072 1.00 93.62 131 MET A O 1
ATOM 1084 N N . MET A 1 132 ? -11.215 10.003 26.263 1.00 92.94 132 MET A N 1
ATOM 1085 C CA . MET A 1 132 ? -11.735 11.041 25.362 1.00 92.94 132 MET A CA 1
ATOM 1086 C C . MET A 1 132 ? -13.256 10.968 25.208 1.00 92.94 132 MET A C 1
ATOM 1088 O O . MET A 1 132 ? -13.903 12.009 25.068 1.00 92.94 132 MET A O 1
ATOM 1092 N N . TYR A 1 133 ? -13.823 9.761 25.202 1.00 93.56 133 TYR A N 1
ATOM 1093 C CA . TYR A 1 133 ? -15.263 9.549 25.147 1.00 93.56 133 TYR A CA 1
ATOM 1094 C C . TYR A 1 133 ? -15.928 10.155 26.384 1.00 93.56 133 TYR A C 1
ATOM 1096 O O . TYR A 1 133 ? -16.811 10.993 26.230 1.00 93.56 133 TYR A O 1
ATOM 1104 N N . GLU A 1 134 ? -15.446 9.820 27.583 1.00 92.75 134 GLU A N 1
ATOM 1105 C CA . GLU A 1 134 ? -15.969 10.348 28.851 1.00 92.75 134 GLU A CA 1
ATOM 1106 C C . GLU A 1 134 ? -15.895 11.880 28.904 1.00 92.75 134 GLU A C 1
ATOM 1108 O O . GLU A 1 134 ? -16.897 12.543 29.172 1.00 92.75 134 GLU A O 1
ATOM 1113 N N . GLN A 1 135 ? -14.746 12.461 28.540 1.00 92.12 135 GLN A N 1
ATOM 1114 C CA . GLN A 1 135 ? -14.578 13.919 28.475 1.00 92.12 135 GLN A CA 1
ATOM 1115 C C . GLN A 1 135 ? -15.528 14.579 27.466 1.00 92.12 135 GLN A C 1
ATOM 1117 O O . GLN A 1 135 ? -16.058 15.665 27.711 1.00 92.12 135 GLN A O 1
ATOM 1122 N N . THR A 1 136 ? -15.750 13.941 26.314 1.00 90.56 136 THR A N 1
ATOM 1123 C CA . THR A 1 136 ? -16.668 14.459 25.288 1.00 90.56 136 THR A CA 1
ATOM 1124 C C . THR A 1 136 ? -18.125 14.333 25.739 1.00 90.56 136 THR A C 1
ATOM 1126 O O . THR A 1 136 ? -18.932 15.216 25.450 1.00 90.56 136 THR A O 1
ATOM 1129 N N . GLU A 1 137 ? -18.466 13.273 26.473 1.00 91.75 137 GLU A N 1
ATOM 1130 C CA . GLU A 1 137 ? -19.801 13.055 27.029 1.00 91.75 137 GLU A CA 1
ATOM 1131 C C . GLU A 1 137 ? -20.118 14.087 28.114 1.00 91.75 137 GLU A C 1
ATOM 1133 O O . GLU A 1 137 ? -21.192 14.693 28.100 1.00 91.75 137 GLU A O 1
ATOM 1138 N N . GLU A 1 138 ? -19.168 14.356 29.008 1.00 90.19 138 GLU A N 1
ATOM 1139 C CA . GLU A 1 138 ? -19.292 15.401 30.022 1.00 90.19 138 GLU A CA 1
ATOM 1140 C C . GLU A 1 138 ? -19.424 16.792 29.381 1.00 90.19 138 GLU A C 1
ATOM 1142 O O . GLU A 1 138 ? -20.326 17.559 29.729 1.00 90.19 138 GLU A O 1
ATOM 1147 N N . GLY A 1 139 ? -18.607 17.087 28.363 1.00 87.94 139 GLY A N 1
ATOM 1148 C CA . GLY A 1 139 ? -18.726 18.313 27.572 1.00 87.94 139 GLY A CA 1
ATOM 1149 C C . GLY A 1 139 ? -20.101 18.471 26.913 1.00 87.94 139 GLY A C 1
ATOM 1150 O O . GLY A 1 139 ? -20.639 19.577 26.876 1.00 87.94 139 GLY A O 1
ATOM 1151 N N . MET A 1 140 ? -20.703 17.374 26.442 1.00 89.69 140 MET A N 1
ATOM 1152 C CA . MET A 1 140 ? -22.032 17.374 25.820 1.00 89.69 140 MET A CA 1
ATOM 1153 C C . MET A 1 140 ? -23.148 17.627 26.835 1.00 89.69 140 MET A C 1
ATOM 1155 O O . MET A 1 140 ? -24.097 18.363 26.543 1.00 89.69 140 MET A O 1
ATOM 1159 N N . ARG A 1 141 ? -23.042 17.045 28.036 1.00 88.88 141 ARG A N 1
ATOM 1160 C CA . ARG A 1 141 ? -23.997 17.283 29.132 1.00 88.88 141 ARG A CA 1
ATOM 1161 C C . ARG A 1 141 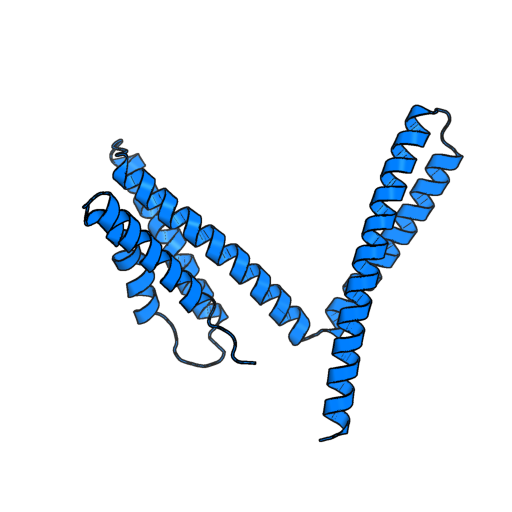? -24.013 18.757 29.538 1.00 88.88 141 ARG A C 1
ATOM 1163 O O . ARG A 1 141 ? -25.097 19.308 29.724 1.00 88.88 141 ARG A O 1
ATOM 1170 N N . ASN A 1 142 ? -22.838 19.386 29.562 1.00 90.19 142 ASN A N 1
ATOM 1171 C CA . ASN A 1 142 ? -22.633 20.786 29.945 1.00 90.19 142 ASN A CA 1
ATOM 1172 C C . ASN A 1 142 ? -22.795 21.789 28.786 1.00 90.19 142 ASN A C 1
ATOM 1174 O O . ASN A 1 142 ? -22.641 22.992 28.985 1.00 90.19 142 ASN A O 1
ATOM 1178 N N . ALA A 1 143 ? -23.085 21.326 27.568 1.00 87.38 143 ALA A N 1
ATOM 1179 C CA . ALA A 1 143 ? -23.218 22.200 26.411 1.00 87.38 143 ALA A CA 1
ATOM 1180 C C . ALA A 1 143 ? -24.513 23.030 26.469 1.00 87.38 143 ALA A C 1
ATOM 1182 O O . ALA A 1 143 ? -25.614 22.488 26.547 1.00 87.38 143 ALA A O 1
ATOM 1183 N N . GLU A 1 144 ? -24.370 24.350 26.344 1.00 84.75 144 GLU A N 1
ATOM 1184 C CA . GLU A 1 144 ? -25.479 25.315 26.423 1.00 84.75 144 GLU A CA 1
ATOM 1185 C C . GLU A 1 144 ? -26.327 25.393 25.142 1.00 84.75 144 GLU A C 1
ATOM 1187 O O . GLU A 1 144 ? -27.442 25.907 25.164 1.00 84.75 144 GLU A O 1
ATOM 1192 N N . THR A 1 145 ? -25.811 24.903 24.007 1.00 90.19 145 THR A N 1
ATOM 1193 C CA . THR A 1 145 ? -26.486 25.018 22.705 1.00 90.19 145 THR A CA 1
ATOM 1194 C C . THR A 1 145 ? -26.706 23.668 22.036 1.00 90.19 145 THR A C 1
ATOM 1196 O O . THR A 1 145 ? -25.831 22.799 22.038 1.00 90.19 145 THR A O 1
ATOM 1199 N N . GLU A 1 146 ? -27.846 23.538 21.356 1.00 86.38 146 GLU A N 1
ATOM 1200 C CA . GLU A 1 146 ? -28.215 22.351 20.573 1.00 86.38 146 GLU A CA 1
ATOM 1201 C C . GLU A 1 146 ? -27.165 22.022 19.497 1.00 86.38 146 GLU A C 1
ATOM 1203 O O . GLU A 1 146 ? -26.796 20.873 19.272 1.00 86.38 146 GLU A O 1
ATOM 1208 N N . LYS A 1 147 ? -26.596 23.058 18.866 1.00 88.88 147 LYS A N 1
ATOM 1209 C CA . LYS A 1 147 ? -25.539 22.902 17.857 1.00 88.88 147 LYS A CA 1
ATOM 1210 C C . LYS A 1 147 ? -24.260 22.297 18.447 1.00 88.88 147 LYS A C 1
ATOM 1212 O O . LYS A 1 147 ? -23.616 21.478 17.788 1.00 88.88 147 LYS A O 1
ATOM 1217 N N . ALA A 1 148 ? -23.875 22.699 19.660 1.00 86.56 148 ALA A N 1
ATOM 1218 C CA . ALA A 1 148 ? -22.718 22.132 20.347 1.00 86.56 148 ALA A CA 1
ATOM 1219 C C . ALA A 1 148 ? -22.980 20.679 20.767 1.00 86.56 148 ALA A C 1
ATOM 1221 O O . ALA A 1 148 ? -22.112 19.835 20.541 1.00 86.56 148 ALA A O 1
ATOM 1222 N N . ARG A 1 149 ? -24.188 20.374 21.265 1.00 87.38 149 ARG A N 1
ATOM 1223 C CA . ARG A 1 149 ? -24.611 19.001 21.582 1.00 87.38 149 ARG A CA 1
ATOM 1224 C C . ARG A 1 149 ? -24.535 18.076 20.373 1.00 87.38 149 ARG A C 1
ATOM 1226 O O . ARG A 1 149 ? -23.810 17.090 20.431 1.00 87.38 149 ARG A O 1
ATOM 1233 N N . ASN A 1 150 ? -25.153 18.447 19.252 1.00 90.12 150 ASN A N 1
ATOM 1234 C CA . ASN A 1 150 ? -25.162 17.622 18.036 1.00 90.12 150 ASN A CA 1
ATOM 1235 C C . ASN A 1 150 ? -23.744 17.375 17.482 1.00 90.12 150 ASN A C 1
ATOM 1237 O O . ASN A 1 150 ? -23.428 16.294 16.986 1.00 90.12 150 ASN A O 1
ATOM 1241 N N . SER A 1 151 ? -22.853 18.368 17.585 1.00 89.25 151 SER A N 1
ATOM 1242 C CA . SER A 1 151 ? -21.443 18.223 17.196 1.00 89.25 151 SER A CA 1
ATOM 1243 C C . SER A 1 151 ? -20.684 17.251 18.110 1.00 89.25 151 SER A C 1
ATOM 1245 O O . SER A 1 151 ? -19.887 16.439 17.633 1.00 89.25 151 SER A O 1
ATOM 1247 N N . MET A 1 152 ? -20.929 17.308 19.421 1.00 90.94 152 MET A N 1
ATOM 1248 C CA . MET A 1 152 ? -20.317 16.396 20.390 1.00 90.94 152 MET A CA 1
ATOM 1249 C C . MET A 1 152 ? -20.879 14.977 20.277 1.00 90.94 152 MET A C 1
ATOM 1251 O O . MET A 1 152 ? -20.106 14.027 20.337 1.00 90.94 152 MET A O 1
ATOM 1255 N N . GLU A 1 153 ? -22.170 14.817 19.995 1.00 91.81 153 GLU A N 1
ATOM 1256 C CA . GLU A 1 153 ? -22.790 13.518 19.721 1.00 91.81 153 GLU A CA 1
ATOM 1257 C C . GLU A 1 153 ? -22.166 12.840 18.491 1.00 91.81 153 GLU A C 1
ATOM 1259 O O . GLU A 1 153 ? -21.790 11.666 18.535 1.00 91.81 153 GLU A O 1
ATOM 1264 N N . ALA A 1 154 ? -21.950 13.590 17.404 1.00 91.44 154 ALA A N 1
ATOM 1265 C CA . ALA A 1 154 ? -21.253 13.075 16.226 1.00 91.44 154 ALA A CA 1
ATOM 1266 C C . ALA A 1 154 ? -19.818 12.615 16.555 1.00 91.44 154 ALA A C 1
ATOM 1268 O O . ALA A 1 154 ? -19.367 11.574 16.067 1.00 91.44 154 ALA A O 1
ATOM 1269 N N . LYS A 1 155 ? -19.107 13.356 17.418 1.00 92.19 155 LYS A N 1
ATOM 1270 C CA . LYS A 1 155 ? -17.773 12.965 17.902 1.00 92.19 155 LYS A CA 1
ATOM 1271 C C . LYS A 1 155 ? -17.823 11.712 18.775 1.00 92.19 155 LYS A C 1
ATOM 1273 O O . LYS A 1 155 ? -16.999 10.825 18.565 1.00 92.19 155 LYS A O 1
ATOM 1278 N N . LEU A 1 156 ? -18.783 11.601 19.693 1.00 94.00 156 LEU A N 1
ATOM 1279 C CA . LEU A 1 156 ? -18.973 10.414 20.535 1.00 94.00 156 LEU A CA 1
ATOM 1280 C C . LEU A 1 156 ? -19.223 9.168 19.688 1.00 94.00 156 LEU A C 1
ATOM 1282 O O . LEU A 1 156 ? -18.575 8.144 19.900 1.00 94.00 156 LEU A O 1
ATOM 1286 N N . ASN A 1 157 ? -20.083 9.270 18.674 1.00 93.62 157 ASN A N 1
ATOM 1287 C CA . ASN A 1 157 ? -20.350 8.171 17.748 1.00 93.62 157 ASN A CA 1
ATOM 1288 C C . ASN A 1 157 ? -19.088 7.745 16.981 1.00 93.62 157 ASN A C 1
ATOM 1290 O O . ASN A 1 157 ? -18.818 6.549 16.849 1.00 93.62 157 ASN A O 1
ATOM 1294 N N . ALA A 1 158 ? -18.273 8.703 16.529 1.00 93.69 158 ALA A N 1
ATOM 1295 C CA . ALA A 1 158 ? -17.004 8.409 15.864 1.00 93.69 158 ALA A CA 1
ATOM 1296 C C . ALA A 1 158 ? -15.985 7.740 16.807 1.00 93.69 158 ALA A C 1
ATOM 1298 O O . ALA A 1 158 ? -15.326 6.773 16.414 1.00 93.69 158 ALA A O 1
ATOM 1299 N N . ILE A 1 159 ? -15.873 8.221 18.051 1.00 93.12 159 ILE A N 1
ATOM 1300 C CA . ILE A 1 159 ? -14.999 7.634 19.077 1.00 93.12 159 ILE A CA 1
ATOM 1301 C C . ILE A 1 159 ? -15.451 6.203 19.391 1.00 93.12 159 ILE A C 1
ATOM 1303 O O . ILE A 1 159 ? -14.632 5.285 19.349 1.00 93.12 159 ILE A O 1
ATOM 1307 N N . ARG A 1 160 ? -16.752 5.993 19.617 1.00 94.12 160 ARG A N 1
ATOM 1308 C CA . ARG A 1 160 ? -17.341 4.678 19.904 1.00 94.12 160 ARG A CA 1
ATOM 1309 C C . ARG A 1 160 ? -17.067 3.675 18.790 1.00 94.12 160 ARG A C 1
ATOM 1311 O O . ARG A 1 160 ? -16.545 2.597 19.057 1.00 94.12 160 ARG A O 1
ATOM 1318 N N . TYR A 1 161 ? -17.328 4.058 17.540 1.00 94.50 161 TYR A N 1
ATOM 1319 C CA . TYR A 1 161 ? -17.023 3.214 16.385 1.00 94.50 161 TYR A CA 1
ATOM 1320 C C . TYR A 1 161 ? -15.539 2.817 16.347 1.00 94.50 161 TYR A C 1
ATOM 1322 O O . TYR A 1 161 ? -15.197 1.665 16.068 1.00 94.50 161 TYR A O 1
ATOM 1330 N N . LYS A 1 162 ? -14.638 3.755 16.669 1.00 94.00 162 LYS A N 1
ATOM 1331 C CA . LYS A 1 162 ? -13.198 3.487 16.691 1.00 94.00 162 LYS A CA 1
ATOM 1332 C C . LYS A 1 162 ? -12.787 2.547 17.825 1.00 94.00 162 LYS A C 1
ATOM 1334 O O . LYS A 1 162 ? -11.923 1.697 17.602 1.00 94.00 162 LYS A O 1
ATOM 1339 N N . ILE A 1 163 ? -13.392 2.679 19.005 1.00 93.44 163 ILE A N 1
ATOM 1340 C CA . ILE A 1 163 ? -13.181 1.766 20.137 1.00 93.44 163 ILE A CA 1
ATOM 1341 C C . ILE A 1 163 ? -13.605 0.346 19.749 1.00 93.44 163 ILE A C 1
ATOM 1343 O O . ILE A 1 163 ? -12.817 -0.583 19.920 1.00 93.44 163 ILE A O 1
ATOM 1347 N N . ASP A 1 164 ? -14.793 0.179 19.165 1.00 93.94 164 ASP A N 1
ATOM 1348 C CA . ASP A 1 164 ? -15.310 -1.134 18.756 1.00 93.94 164 ASP A CA 1
ATOM 1349 C C . ASP A 1 164 ? -14.407 -1.803 17.703 1.00 93.94 164 ASP A C 1
ATOM 1351 O O . ASP A 1 164 ? -14.111 -3.000 17.781 1.00 93.94 164 ASP A O 1
ATOM 1355 N N . GLU A 1 165 ? -13.904 -1.027 16.737 1.00 93.62 165 GLU A N 1
ATOM 1356 C CA . GLU A 1 165 ? -12.940 -1.507 15.743 1.00 93.62 165 GLU A CA 1
ATOM 1357 C C . GLU A 1 165 ? -11.636 -1.992 16.400 1.00 93.62 165 GLU A C 1
ATOM 1359 O O . GLU A 1 165 ? -11.126 -3.065 16.063 1.00 93.62 165 GLU A O 1
ATOM 1364 N N . LEU A 1 166 ? -11.094 -1.220 17.347 1.00 92.56 166 LEU A N 1
ATOM 1365 C CA . LEU A 1 166 ? -9.858 -1.566 18.049 1.00 92.56 166 LEU A CA 1
ATOM 1366 C C . LEU A 1 166 ? -10.037 -2.776 18.972 1.00 92.56 166 LEU A C 1
ATOM 1368 O O . LEU A 1 166 ? -9.144 -3.623 19.013 1.00 92.56 166 LEU A O 1
ATOM 1372 N N . LYS A 1 167 ? -11.184 -2.910 19.650 1.00 92.31 167 LYS A N 1
ATOM 1373 C CA . LYS A 1 167 ? -11.508 -4.082 20.482 1.00 92.31 167 LYS A CA 1
ATOM 1374 C C . LYS A 1 167 ? -11.514 -5.363 19.647 1.00 92.31 167 LYS A C 1
ATOM 1376 O O . LYS A 1 167 ? -10.805 -6.307 19.989 1.00 92.31 167 LYS A O 1
ATOM 1381 N N . ARG A 1 168 ? -12.168 -5.353 18.479 1.00 91.50 168 ARG A N 1
ATOM 1382 C CA . ARG A 1 168 ? -12.132 -6.486 17.528 1.00 91.50 168 ARG A CA 1
ATOM 1383 C C . ARG A 1 168 ? -10.713 -6.832 17.073 1.00 91.50 168 ARG A C 1
ATOM 1385 O O . ARG A 1 168 ? -10.355 -8.003 16.983 1.00 91.50 168 ARG A O 1
ATOM 1392 N N . GLN A 1 169 ? -9.884 -5.828 16.775 1.00 88.25 169 GLN A N 1
ATOM 1393 C CA . GLN A 1 169 ? -8.480 -6.066 16.410 1.00 88.25 169 GLN A CA 1
ATOM 1394 C C . GLN A 1 169 ? -7.681 -6.675 17.572 1.00 88.25 169 GLN A C 1
ATOM 1396 O O . GLN A 1 169 ? -6.886 -7.588 17.347 1.00 88.25 169 GLN A O 1
ATOM 1401 N N . SER A 1 170 ? -7.911 -6.196 18.796 1.00 90.31 170 SER A N 1
ATOM 1402 C CA . SER A 1 170 ? -7.280 -6.700 20.019 1.00 90.31 170 SER A CA 1
ATOM 1403 C C . SER A 1 170 ? -7.608 -8.179 20.252 1.00 90.31 170 SER A C 1
ATOM 1405 O O . SER A 1 170 ? -6.701 -8.986 20.459 1.00 90.31 170 SER A O 1
ATOM 1407 N N . GLU A 1 171 ? -8.878 -8.568 20.101 1.00 89.75 171 GLU A N 1
ATOM 1408 C CA . GLU A 1 171 ? -9.338 -9.959 20.232 1.00 89.75 171 GLU A CA 1
ATOM 1409 C C . GLU A 1 171 ? -8.669 -10.900 19.223 1.00 89.75 171 GLU A C 1
ATOM 1411 O O . GLU A 1 171 ? -8.188 -11.972 19.594 1.00 89.75 171 GLU A O 1
ATOM 1416 N N . LEU A 1 172 ? -8.565 -10.487 17.955 1.00 88.31 172 LEU A N 1
ATOM 1417 C CA . LEU A 1 172 ? -7.890 -11.282 16.923 1.00 88.31 172 LEU A CA 1
ATOM 1418 C C . LEU A 1 172 ? -6.408 -11.510 17.249 1.00 88.31 172 LEU A C 1
ATOM 1420 O O . LEU A 1 172 ? -5.877 -12.597 17.012 1.00 88.31 172 LEU A O 1
ATOM 1424 N N . ILE A 1 173 ? -5.729 -10.497 17.788 1.00 86.50 173 ILE A N 1
ATOM 1425 C CA . ILE A 1 173 ? -4.313 -10.595 18.164 1.00 86.50 173 ILE A CA 1
ATOM 1426 C C . ILE A 1 173 ? -4.151 -11.452 19.421 1.00 86.50 173 ILE A C 1
ATOM 1428 O O . ILE A 1 173 ? -3.243 -12.282 19.470 1.00 86.50 173 ILE A O 1
ATOM 1432 N N . LYS A 1 174 ? -5.053 -11.321 20.397 1.00 88.62 174 LYS A N 1
ATOM 1433 C CA . LYS A 1 174 ? -5.086 -12.169 21.593 1.00 88.62 174 LYS A CA 1
ATOM 1434 C C . LYS A 1 174 ? -5.228 -13.647 21.225 1.00 88.62 174 LYS A C 1
ATOM 1436 O O . LYS A 1 174 ? -4.410 -14.455 21.657 1.00 88.62 174 LYS A O 1
ATOM 1441 N N . ALA A 1 175 ? -6.159 -13.979 20.329 1.00 86.94 175 ALA A N 1
ATOM 1442 C CA . ALA A 1 175 ? -6.319 -15.339 19.812 1.00 86.94 175 ALA A CA 1
ATOM 1443 C C . ALA A 1 175 ? -5.039 -15.857 19.119 1.00 86.94 175 ALA A C 1
ATOM 1445 O O . ALA A 1 175 ? -4.656 -17.018 19.278 1.00 86.94 175 ALA A O 1
ATOM 1446 N N . GLN A 1 176 ? -4.320 -14.994 18.387 1.00 83.19 176 GLN A N 1
ATOM 1447 C CA . GLN A 1 176 ? -3.023 -15.354 17.802 1.00 83.19 176 GLN A CA 1
ATOM 1448 C C . GLN A 1 176 ? -1.949 -15.626 18.867 1.00 83.19 176 GLN A C 1
ATOM 1450 O O . GLN A 1 176 ? -1.194 -16.588 18.714 1.00 83.19 176 GLN A O 1
ATOM 1455 N N . ILE A 1 177 ? -1.878 -14.827 19.935 1.00 83.69 177 ILE A N 1
ATOM 1456 C CA . ILE A 1 177 ? -0.938 -15.029 21.053 1.00 83.69 177 ILE A CA 1
ATOM 1457 C C . ILE A 1 177 ? -1.216 -16.366 21.749 1.00 83.69 177 ILE A C 1
ATOM 1459 O O . ILE A 1 177 ? -0.300 -17.173 21.915 1.00 83.69 177 ILE A O 1
ATOM 1463 N N . GLU A 1 178 ? -2.479 -16.629 22.085 1.00 84.69 178 GLU A N 1
ATOM 1464 C CA . GLU A 1 178 ? -2.913 -17.866 22.745 1.00 84.69 178 GLU A CA 1
ATOM 1465 C C . GLU A 1 178 ? -2.601 -19.101 21.888 1.00 84.69 178 GLU A C 1
ATOM 1467 O O . GLU A 1 178 ? -2.017 -20.068 22.380 1.00 84.69 178 GLU A O 1
ATOM 1472 N N . SER A 1 179 ? -2.872 -19.042 20.578 1.00 80.81 179 SER A N 1
ATOM 1473 C CA . SER A 1 179 ? -2.537 -20.135 19.654 1.00 80.81 179 SER A CA 1
ATOM 1474 C C . SER A 1 179 ? -1.027 -20.412 19.570 1.00 80.81 179 SER A C 1
ATOM 1476 O O . SER A 1 179 ? -0.611 -21.572 19.524 1.00 80.81 179 SER A O 1
ATOM 1478 N N . LYS A 1 180 ? -0.186 -19.366 19.598 1.00 76.62 180 LYS A N 1
ATOM 1479 C CA . LYS A 1 180 ? 1.281 -19.496 19.588 1.00 76.62 180 LYS A CA 1
ATOM 1480 C C . LYS A 1 180 ? 1.804 -20.120 20.881 1.00 76.62 180 LYS A C 1
ATOM 1482 O O . LYS A 1 180 ? 2.725 -20.931 20.820 1.00 76.62 180 LYS A O 1
ATOM 1487 N N . ASN A 1 181 ? 1.232 -19.749 22.024 1.00 74.56 181 ASN A N 1
ATOM 1488 C CA . ASN A 1 181 ? 1.628 -20.285 23.326 1.00 74.56 181 ASN A CA 1
ATOM 1489 C C . ASN A 1 181 ? 1.220 -21.756 23.478 1.00 74.56 181 ASN A C 1
ATOM 1491 O O . ASN A 1 181 ? 2.036 -22.563 23.915 1.00 74.56 181 ASN A O 1
ATOM 1495 N N . ASN A 1 182 ? 0.019 -22.135 23.031 1.00 70.25 182 ASN A N 1
ATOM 1496 C CA . ASN A 1 182 ? -0.435 -23.529 23.081 1.00 70.25 182 ASN A CA 1
ATOM 1497 C C . ASN A 1 182 ? 0.424 -24.456 22.209 1.00 70.25 182 ASN A C 1
ATOM 1499 O O . ASN A 1 182 ? 0.808 -25.530 22.659 1.00 70.25 182 ASN A O 1
ATOM 1503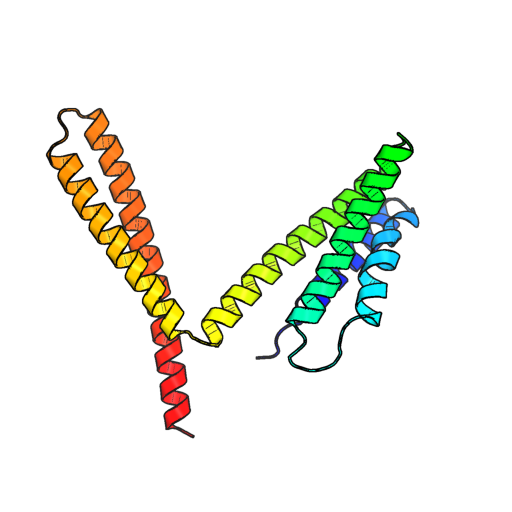 N N . ASN A 1 183 ? 0.814 -24.019 21.006 1.00 61.47 183 ASN A N 1
ATOM 1504 C CA . ASN A 1 183 ? 1.720 -24.794 20.148 1.00 61.47 183 ASN A CA 1
ATOM 1505 C C . ASN A 1 183 ? 3.146 -24.916 20.715 1.00 61.47 183 ASN A C 1
ATOM 1507 O O . ASN A 1 183 ? 3.866 -25.845 20.365 1.00 61.47 183 ASN A O 1
ATOM 1511 N N . LYS A 1 184 ? 3.571 -23.978 21.570 1.00 59.75 184 LYS A N 1
ATOM 1512 C CA . LYS A 1 184 ? 4.878 -24.023 22.239 1.00 59.75 184 LYS A CA 1
ATOM 1513 C C . LYS A 1 184 ? 4.889 -24.972 23.443 1.00 59.75 184 LYS A C 1
ATOM 1515 O O . LYS A 1 184 ? 5.955 -25.438 23.804 1.00 59.75 184 LYS A O 1
ATOM 1520 N N . ASN A 1 185 ? 3.725 -25.260 24.030 1.00 57.06 185 ASN A N 1
ATOM 1521 C CA . ASN A 1 185 ? 3.572 -26.203 25.143 1.00 57.06 185 ASN A CA 1
ATOM 1522 C C . ASN A 1 185 ? 3.323 -27.657 24.686 1.00 57.06 185 ASN A C 1
ATOM 1524 O O . ASN A 1 185 ? 3.280 -28.551 25.524 1.00 57.06 185 ASN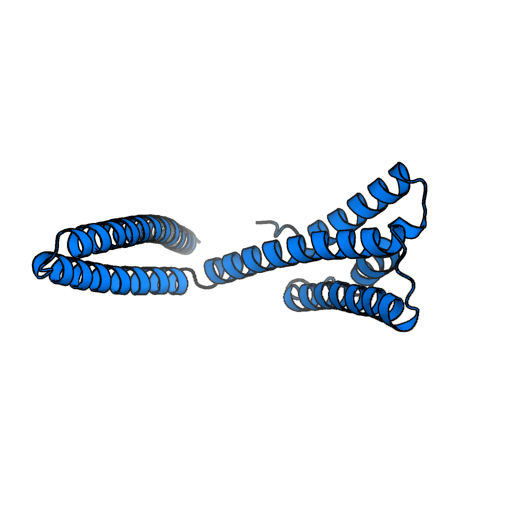 A O 1
ATOM 1528 N N . MET A 1 186 ? 3.118 -27.890 23.383 1.00 49.16 186 MET A N 1
ATOM 1529 C CA . MET A 1 186 ? 2.913 -29.221 22.786 1.00 49.16 186 MET A CA 1
ATOM 1530 C C . MET A 1 186 ? 4.166 -29.801 22.101 1.00 49.16 186 MET A C 1
ATOM 1532 O O . MET A 1 186 ? 4.122 -30.945 21.655 1.00 49.16 186 MET A O 1
ATOM 1536 N N . ASN A 1 187 ? 5.258 -29.033 22.027 1.00 42.41 187 ASN A N 1
ATOM 1537 C CA . ASN A 1 187 ? 6.583 -29.449 21.543 1.00 42.41 187 ASN A CA 1
ATOM 1538 C C . ASN A 1 187 ? 7.605 -29.345 22.675 1.00 42.41 187 ASN A C 1
ATOM 1540 O O . ASN A 1 187 ? 8.624 -30.062 22.593 1.00 42.41 187 ASN A O 1
#